Protein AF-A0A150GZR9-F1 (afdb_monomer)

Secondary structure (DSSP, 8-state):
------TTPPPHHHHHHHHHHHHHHHHHHHHHHHHHHHHHHHHHHHHHHHHHHHHHHHHHHHHHH--TTS-HHHHHHHHHHHHHTTT-HHHHHHHHHHH-TT--HHHHHHHHHHHHHHHHHHHHHHHHHHHHHHHHHHHHHHHHHHHHHS-HHHHHHHHHHHHHHHHHHHHHHHHHHHHHHHHHHHHHHHHHHHHHHHHHHHHHHHHHHHHHHHHHHHHHHHHHHHHHHHHHHHHHHHHHHHHHHHHHHHHHHHHHS--HHHHHHHHHHHHHHHHHHHHHHHHHHHHHHHHHHHHHHHHHH--------TTTTTSPPHHHHHHHHHHHHHTTS---S---------PPPGGGTTS---

Structure (mmCIF, N/CA/C/O backbone):
data_AF-A0A150GZR9-F1
#
_entry.id   AF-A0A150GZR9-F1
#
loop_
_atom_site.group_PDB
_atom_site.id
_atom_site.type_symbol
_atom_site.label_atom_id
_atom_site.label_alt_id
_atom_site.label_comp_id
_atom_site.label_asym_id
_atom_site.label_entity_id
_atom_site.label_seq_id
_atom_site.pdbx_PDB_ins_code
_atom_site.Cartn_x
_atom_site.Cartn_y
_atom_site.Cartn_z
_atom_site.occupancy
_atom_site.B_iso_or_equiv
_atom_site.auth_seq_id
_atom_site.auth_comp_id
_atom_site.auth_asym_id
_atom_site.auth_atom_id
_atom_site.pdbx_PDB_model_num
ATOM 1 N N . MET A 1 1 ? 84.807 35.488 -44.690 1.00 43.34 1 MET A N 1
ATOM 2 C CA . MET A 1 1 ? 83.564 36.188 -44.307 1.00 43.34 1 MET A CA 1
ATOM 3 C C . MET A 1 1 ? 82.638 35.167 -43.674 1.00 43.34 1 MET A C 1
ATOM 5 O O . MET A 1 1 ? 82.043 34.369 -44.383 1.00 43.34 1 MET A O 1
ATOM 9 N N . LEU A 1 2 ? 82.655 35.094 -42.343 1.00 44.53 2 LEU A N 1
ATOM 10 C CA . LEU A 1 2 ? 81.908 34.107 -41.568 1.00 44.53 2 LEU A CA 1
ATOM 11 C C . LEU A 1 2 ? 80.492 34.639 -41.334 1.00 44.53 2 LEU A C 1
ATOM 13 O O . LEU A 1 2 ? 80.313 35.709 -40.756 1.00 44.53 2 LEU A O 1
ATOM 17 N N . SER A 1 3 ? 79.518 33.895 -41.853 1.00 51.62 3 SER A N 1
ATOM 18 C CA . SER A 1 3 ? 78.085 34.124 -41.695 1.00 51.62 3 SER A CA 1
ATOM 19 C C . SER A 1 3 ? 77.726 34.150 -40.209 1.00 51.62 3 SER A C 1
ATOM 21 O O . SER A 1 3 ? 77.853 33.144 -39.511 1.00 51.62 3 SER A O 1
ATOM 23 N N . GLN A 1 4 ? 77.323 35.322 -39.719 1.00 53.84 4 GLN A N 1
ATOM 24 C CA . GLN A 1 4 ? 76.779 35.487 -38.378 1.00 53.84 4 GLN A CA 1
ATOM 25 C C . GLN A 1 4 ? 75.408 34.811 -38.327 1.00 53.84 4 GLN A C 1
ATOM 27 O O . GLN A 1 4 ? 74.408 35.355 -38.797 1.00 53.84 4 GLN A O 1
ATOM 32 N N . VAL A 1 5 ? 75.365 33.611 -37.755 1.00 56.06 5 VAL A N 1
ATOM 33 C CA . VAL A 1 5 ? 74.118 32.956 -37.364 1.00 56.06 5 VAL A CA 1
ATOM 34 C C . VAL A 1 5 ? 73.492 33.813 -36.264 1.00 56.06 5 VAL A C 1
ATOM 36 O O . VAL A 1 5 ? 74.033 33.915 -35.164 1.00 56.06 5 VAL A O 1
ATOM 39 N N . ARG A 1 6 ? 72.381 34.488 -36.581 1.00 59.25 6 ARG A N 1
ATOM 40 C CA . ARG A 1 6 ? 71.592 35.241 -35.598 1.00 59.25 6 ARG A CA 1
ATOM 41 C C . ARG A 1 6 ? 71.084 34.268 -34.526 1.00 59.25 6 ARG A C 1
ATOM 43 O O . ARG A 1 6 ? 70.344 33.349 -34.878 1.00 59.25 6 ARG A O 1
ATOM 50 N N . PRO A 1 7 ? 71.433 34.456 -33.244 1.00 53.50 7 PRO A N 1
ATOM 51 C CA . PRO A 1 7 ? 70.898 33.631 -32.177 1.00 53.50 7 PRO A CA 1
ATOM 52 C C . PRO A 1 7 ? 69.439 34.034 -31.943 1.00 53.50 7 PRO A C 1
ATOM 54 O O . PRO A 1 7 ? 69.145 35.212 -31.746 1.00 53.50 7 PRO A O 1
ATOM 57 N N . GLY A 1 8 ? 68.527 33.063 -31.998 1.00 60.00 8 GLY A N 1
ATOM 58 C CA . GLY A 1 8 ? 67.139 33.255 -31.565 1.00 60.00 8 GLY A CA 1
ATOM 59 C C . GLY A 1 8 ? 66.047 33.055 -32.616 1.00 60.00 8 GLY A C 1
ATOM 60 O O . GLY A 1 8 ? 64.892 33.315 -32.298 1.00 60.00 8 GLY A O 1
ATOM 61 N N . ARG A 1 9 ? 66.354 32.585 -33.834 1.00 56.56 9 ARG A N 1
ATOM 62 C CA . ARG A 1 9 ? 65.319 31.977 -34.691 1.00 56.56 9 ARG A CA 1
ATOM 63 C C . ARG A 1 9 ? 65.331 30.459 -34.480 1.00 56.56 9 ARG A C 1
ATOM 65 O O . ARG A 1 9 ? 66.406 29.882 -34.661 1.00 56.56 9 ARG A O 1
ATOM 72 N N . PRO A 1 10 ? 64.204 29.829 -34.096 1.00 58.66 10 PRO A N 1
ATOM 73 C CA . PRO A 1 10 ? 64.107 28.373 -34.107 1.00 58.66 10 PRO A CA 1
ATOM 74 C C . PRO A 1 10 ? 64.417 27.869 -35.519 1.00 58.66 10 PRO A C 1
ATOM 76 O O . PRO A 1 10 ? 64.208 28.579 -36.511 1.00 58.66 10 PRO A O 1
ATOM 79 N N . ALA A 1 11 ? 65.002 26.678 -35.622 1.00 65.00 11 ALA A N 1
ATOM 80 C CA . ALA A 1 11 ? 65.321 26.121 -36.930 1.00 65.00 11 ALA A CA 1
ATOM 81 C C . ALA A 1 11 ? 64.014 25.991 -37.741 1.00 65.00 11 ALA A C 1
ATOM 83 O O . ALA A 1 11 ? 62.994 25.614 -37.168 1.00 65.00 11 ALA A O 1
ATOM 84 N N . PRO A 1 12 ? 64.008 26.232 -39.066 1.00 73.12 12 PRO A N 1
ATOM 85 C CA . PRO A 1 12 ? 62.795 26.114 -39.890 1.00 73.12 12 PRO A CA 1
ATOM 86 C C . PRO A 1 12 ? 62.126 24.728 -39.793 1.00 73.12 12 PRO A C 1
ATOM 88 O O . PRO A 1 12 ? 60.954 24.575 -40.111 1.00 73.12 12 PRO A O 1
ATOM 91 N N . VAL A 1 13 ? 62.866 23.721 -39.321 1.00 73.81 13 VAL A N 1
ATOM 92 C CA . VAL A 1 13 ? 62.381 22.368 -39.030 1.00 73.81 13 VAL A CA 1
ATOM 93 C C . VAL A 1 13 ? 61.514 22.313 -37.765 1.00 73.81 13 VAL A C 1
ATOM 95 O O . VAL A 1 13 ? 60.528 21.588 -37.751 1.00 73.81 13 VAL A O 1
ATOM 98 N N . GLU A 1 14 ? 61.835 23.083 -36.723 1.00 78.62 14 GLU A N 1
ATOM 99 C CA . GLU A 1 14 ? 61.045 23.144 -35.482 1.00 78.62 14 GLU A CA 1
ATOM 100 C C . GLU A 1 14 ? 59.732 23.907 -35.698 1.00 78.62 14 GLU A C 1
ATOM 102 O O . GLU A 1 14 ? 58.688 23.496 -35.196 1.00 78.62 14 GLU A O 1
ATOM 107 N N . GLU A 1 15 ? 59.758 24.974 -36.507 1.00 81.12 15 GLU A N 1
ATOM 108 C CA . GLU A 1 15 ? 58.541 25.685 -36.926 1.00 81.12 15 GLU A CA 1
ATOM 109 C C . GLU A 1 15 ? 57.640 24.790 -37.792 1.00 81.12 15 GLU A C 1
ATOM 111 O O . GLU A 1 15 ? 56.425 24.772 -37.596 1.00 81.12 15 GLU A O 1
ATOM 116 N N . LEU A 1 16 ? 58.222 24.000 -38.704 1.00 81.38 16 LEU A N 1
ATOM 117 C CA . LEU A 1 16 ? 57.479 23.037 -39.519 1.00 81.38 16 LEU A CA 1
ATOM 118 C C . LEU A 1 16 ? 56.888 21.901 -38.670 1.00 81.38 16 LEU A C 1
ATOM 120 O O . LEU A 1 16 ? 55.729 21.552 -38.863 1.00 81.38 16 LEU A O 1
ATOM 124 N N . ALA A 1 17 ? 57.652 21.346 -37.724 1.00 79.31 17 ALA A N 1
ATOM 125 C CA . ALA A 1 17 ? 57.173 20.299 -36.822 1.00 79.31 17 ALA A CA 1
ATOM 126 C C . ALA A 1 17 ? 56.011 20.800 -35.952 1.00 79.31 17 ALA A C 1
ATOM 128 O O . ALA A 1 17 ? 54.969 20.158 -35.894 1.00 79.31 17 ALA A O 1
ATOM 129 N N . SER A 1 18 ? 56.141 22.001 -35.382 1.00 83.69 18 SER A N 1
ATOM 130 C CA . SER A 1 18 ? 55.068 22.652 -34.622 1.00 83.69 18 SER A CA 1
ATOM 131 C C . SER A 1 18 ? 53.823 22.925 -35.481 1.00 83.69 18 SER A C 1
ATOM 133 O O . SER A 1 18 ? 52.696 22.728 -35.029 1.00 83.69 18 SER A O 1
ATOM 135 N N . ALA A 1 19 ? 54.001 23.322 -36.747 1.00 85.69 19 ALA A N 1
ATOM 136 C CA . ALA A 1 19 ? 52.892 23.515 -37.679 1.00 85.69 19 ALA A CA 1
ATOM 137 C C . ALA A 1 19 ? 52.191 22.197 -38.060 1.00 85.69 19 ALA A C 1
ATOM 139 O O . ALA A 1 19 ? 50.969 22.187 -38.207 1.00 85.69 19 ALA A O 1
ATOM 140 N N . ILE A 1 20 ? 52.939 21.096 -38.197 1.00 86.25 20 ILE A N 1
ATOM 141 C CA . ILE A 1 20 ? 52.386 19.754 -38.433 1.00 86.25 20 ILE A CA 1
ATOM 142 C C . ILE A 1 20 ? 51.606 19.284 -37.201 1.00 86.25 20 ILE A C 1
ATOM 144 O O . ILE A 1 20 ? 50.451 18.896 -37.343 1.00 86.25 20 ILE A O 1
ATOM 148 N N . ASP A 1 21 ? 52.170 19.418 -35.998 1.00 87.94 21 ASP A N 1
ATOM 149 C CA . ASP A 1 21 ? 51.488 19.055 -34.750 1.00 87.94 21 ASP A CA 1
ATOM 150 C C . ASP A 1 21 ? 50.197 19.867 -34.554 1.00 87.94 21 ASP A C 1
ATOM 152 O O . ASP A 1 21 ? 49.166 19.328 -34.144 1.00 87.94 21 ASP A O 1
ATOM 156 N N . ALA A 1 22 ? 50.219 21.162 -34.886 1.00 86.69 22 ALA A N 1
ATOM 157 C CA . ALA A 1 22 ? 49.035 22.015 -34.845 1.00 86.69 22 ALA A CA 1
ATOM 158 C C . ALA A 1 22 ? 47.979 21.601 -35.887 1.00 86.69 22 ALA A C 1
ATOM 160 O O . ALA A 1 22 ? 46.782 21.620 -35.590 1.00 86.69 22 ALA A O 1
ATOM 161 N N . ALA A 1 23 ? 48.400 21.200 -37.091 1.00 84.62 23 ALA A N 1
ATOM 162 C CA . ALA A 1 23 ? 47.501 20.691 -38.124 1.00 84.62 23 ALA A CA 1
ATOM 163 C C . ALA A 1 23 ? 46.879 19.341 -37.728 1.00 84.62 23 ALA A C 1
ATOM 165 O O . ALA A 1 23 ? 45.675 19.156 -37.898 1.00 84.62 23 ALA A O 1
ATOM 166 N N . ASP A 1 24 ? 47.656 18.435 -37.134 1.00 85.56 24 ASP A N 1
ATOM 167 C CA . ASP A 1 24 ? 47.174 17.142 -36.642 1.00 85.56 24 ASP A CA 1
ATOM 168 C C . ASP A 1 24 ? 46.203 17.308 -35.468 1.00 85.56 24 ASP A C 1
ATOM 170 O O . ASP A 1 24 ? 45.165 16.645 -35.422 1.00 85.56 24 ASP A O 1
ATOM 174 N N . GLN A 1 25 ? 46.471 18.248 -34.555 1.00 85.56 25 GLN A N 1
ATOM 175 C CA . GLN A 1 25 ? 45.535 18.610 -33.487 1.00 85.5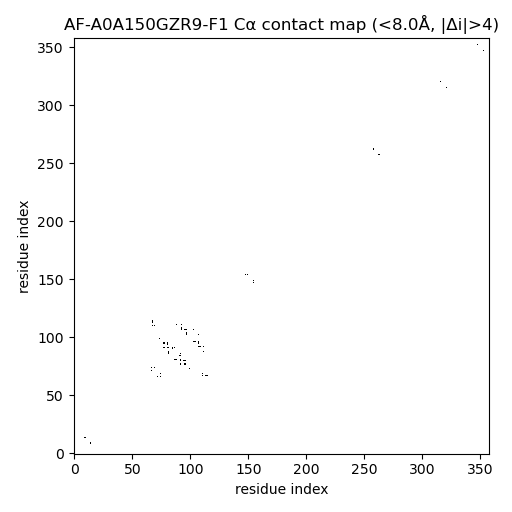6 25 GLN A CA 1
ATOM 176 C C . GLN A 1 25 ? 44.236 19.204 -34.044 1.00 85.56 25 GLN A C 1
ATOM 178 O O . GLN A 1 25 ? 43.151 18.841 -33.586 1.00 85.56 25 GLN A O 1
ATOM 183 N N . ALA A 1 26 ? 44.320 20.075 -35.054 1.00 83.75 26 ALA A N 1
ATOM 184 C CA . ALA A 1 26 ? 43.143 20.639 -35.711 1.00 83.75 26 ALA A CA 1
ATOM 185 C C . ALA A 1 26 ? 42.321 19.561 -36.441 1.00 83.75 26 ALA A C 1
ATOM 187 O O . ALA A 1 26 ? 41.092 19.554 -36.348 1.00 83.75 26 ALA A O 1
ATOM 188 N N . LEU A 1 27 ? 42.981 18.610 -37.110 1.00 80.12 27 LEU A N 1
ATOM 189 C CA . LEU A 1 27 ? 42.331 17.465 -37.751 1.00 80.12 27 LEU A CA 1
ATOM 190 C C . LEU A 1 27 ? 41.687 16.527 -36.724 1.00 80.12 27 LEU A C 1
ATOM 192 O O . LEU A 1 27 ? 40.558 16.086 -36.935 1.00 80.12 27 LEU A O 1
ATOM 196 N N . ALA A 1 28 ? 42.357 16.246 -35.605 1.00 76.62 28 ALA A N 1
ATOM 197 C CA . ALA A 1 28 ? 41.807 15.430 -34.526 1.00 76.62 28 ALA A CA 1
ATOM 198 C C . ALA A 1 28 ? 40.576 16.090 -33.884 1.00 76.62 28 ALA A C 1
ATOM 200 O O . ALA A 1 28 ? 39.564 15.422 -33.675 1.00 76.62 28 ALA A O 1
ATOM 201 N N . ALA A 1 29 ? 40.622 17.404 -33.646 1.00 78.88 29 ALA A N 1
ATOM 202 C CA . ALA A 1 29 ? 39.485 18.165 -33.136 1.00 78.88 29 ALA A CA 1
ATOM 203 C C . ALA A 1 29 ? 38.306 18.164 -34.124 1.00 78.88 29 ALA A C 1
ATOM 205 O O . ALA A 1 29 ? 37.164 17.946 -33.718 1.00 78.88 29 ALA A O 1
ATOM 206 N N . ALA A 1 30 ? 38.572 18.338 -35.423 1.00 76.75 30 ALA A N 1
ATOM 207 C CA . ALA A 1 30 ? 37.544 18.270 -36.460 1.00 76.75 30 ALA A CA 1
ATOM 208 C C . ALA A 1 30 ? 36.901 16.874 -36.544 1.00 76.75 30 ALA A C 1
ATOM 210 O O . ALA A 1 30 ? 35.681 16.766 -36.652 1.00 76.75 30 ALA A O 1
ATOM 211 N N . ARG A 1 31 ? 37.694 15.799 -36.428 1.00 76.38 31 ARG A N 1
ATOM 212 C CA . ARG A 1 31 ? 37.178 14.421 -36.372 1.00 76.38 31 ARG A CA 1
ATOM 213 C C . ARG A 1 31 ? 36.344 14.178 -35.126 1.00 76.38 31 ARG A C 1
ATOM 215 O O . ARG A 1 31 ? 35.259 13.626 -35.232 1.00 76.38 31 ARG A O 1
ATOM 222 N N . GLN A 1 32 ? 36.803 14.633 -33.963 1.00 76.69 32 GLN A N 1
ATOM 223 C CA . GLN A 1 32 ? 36.047 14.504 -32.721 1.00 76.69 32 GLN A CA 1
ATOM 224 C C . GLN A 1 32 ? 34.697 15.225 -32.814 1.00 76.69 32 GLN A C 1
ATOM 226 O O . GLN A 1 32 ? 33.685 14.661 -32.409 1.00 76.69 32 GLN A O 1
ATOM 231 N N . GLN A 1 33 ? 34.665 16.423 -33.407 1.00 74.38 33 GLN A N 1
ATOM 232 C CA . GLN A 1 33 ? 33.424 17.156 -33.670 1.00 74.38 33 GLN A CA 1
ATOM 233 C C . GLN A 1 33 ? 32.501 16.409 -34.641 1.00 74.38 33 GLN A C 1
ATOM 235 O O . GLN A 1 33 ? 31.291 16.359 -34.416 1.00 74.38 33 GLN A O 1
ATOM 240 N N . GLN A 1 34 ? 33.051 15.795 -35.693 1.00 75.06 34 GLN A N 1
ATOM 241 C CA . GLN A 1 34 ? 32.281 14.977 -36.635 1.00 75.06 34 GLN A CA 1
ATOM 242 C C . GLN A 1 34 ? 31.721 13.710 -35.978 1.00 75.06 34 GLN A C 1
ATOM 244 O O . GLN A 1 34 ? 30.544 13.413 -36.168 1.00 75.06 34 GLN A O 1
ATOM 249 N N . CYS A 1 35 ? 32.514 13.001 -35.168 1.00 70.38 35 CYS A N 1
ATOM 250 C CA . CYS A 1 35 ? 32.059 11.827 -34.423 1.00 70.38 35 CYS A CA 1
ATOM 251 C C . CYS A 1 35 ? 30.967 12.202 -33.418 1.00 70.38 35 CYS A C 1
ATOM 253 O O . CYS A 1 35 ? 29.908 11.585 -33.433 1.00 70.38 35 CYS A O 1
ATOM 255 N N . SER A 1 36 ? 31.156 13.267 -32.631 1.00 67.94 36 SER A N 1
ATOM 256 C CA . SER A 1 36 ? 30.124 13.730 -31.696 1.00 67.94 36 SER A CA 1
ATOM 257 C C . SER A 1 36 ? 28.860 14.215 -32.409 1.00 67.94 36 SER A C 1
ATOM 259 O O . SER A 1 36 ? 27.759 14.030 -31.903 1.00 67.94 36 SER A O 1
ATOM 261 N N . GLY A 1 37 ? 29.001 14.820 -33.594 1.00 71.38 37 GLY A N 1
ATOM 262 C CA . GLY A 1 37 ? 27.868 15.241 -34.415 1.00 71.38 37 GLY A CA 1
ATOM 263 C C . GLY A 1 37 ? 27.086 14.050 -34.968 1.00 71.38 37 GLY A C 1
ATOM 264 O O . GLY A 1 37 ? 25.861 14.056 -34.936 1.00 71.38 37 GLY A O 1
ATOM 265 N N . LEU A 1 38 ? 27.777 13.001 -35.421 1.00 72.25 38 LEU A N 1
ATOM 266 C CA . LEU A 1 38 ? 27.142 11.760 -35.868 1.00 72.25 38 LEU A CA 1
ATOM 267 C C . LEU A 1 38 ? 26.477 11.012 -34.710 1.00 72.25 38 LEU A C 1
ATOM 269 O O . LEU A 1 38 ? 25.354 10.546 -34.865 1.00 72.25 38 LEU A O 1
ATOM 273 N N . GLU A 1 39 ? 27.128 10.923 -33.551 1.00 70.88 39 GLU A N 1
ATOM 274 C CA . GLU A 1 39 ? 26.535 10.344 -32.341 1.00 70.88 39 GLU A CA 1
ATOM 275 C C . GLU A 1 39 ? 25.277 11.105 -31.916 1.00 70.88 39 GLU A C 1
ATOM 277 O O . GLU A 1 39 ? 24.255 10.472 -31.664 1.00 70.88 39 GLU A O 1
ATOM 282 N N . ALA A 1 40 ? 25.313 12.442 -31.920 1.00 71.25 40 ALA A N 1
ATOM 283 C CA . ALA A 1 40 ? 24.147 13.273 -31.633 1.00 71.25 40 ALA A CA 1
ATOM 284 C C . ALA A 1 40 ? 22.996 12.985 -32.610 1.00 71.25 40 ALA A C 1
ATOM 286 O O . ALA A 1 40 ? 21.873 12.738 -32.175 1.00 71.25 40 ALA A O 1
ATOM 287 N N . LEU A 1 41 ? 23.284 12.904 -33.912 1.00 70.75 41 LEU A N 1
ATOM 288 C CA . LEU A 1 41 ? 22.284 12.561 -34.925 1.00 70.75 41 LEU A CA 1
ATOM 289 C C . LEU A 1 41 ? 21.701 11.156 -34.722 1.00 70.75 41 LEU A C 1
ATOM 291 O O . LEU A 1 41 ? 20.492 10.988 -34.840 1.00 70.75 41 LEU A O 1
ATOM 295 N N . TYR A 1 42 ? 22.514 10.157 -34.363 1.00 76.75 42 TYR A N 1
ATOM 296 C CA . TYR A 1 42 ? 22.010 8.816 -34.045 1.00 76.75 42 TYR A CA 1
ATOM 297 C C . TYR A 1 42 ? 21.169 8.795 -32.765 1.00 76.75 42 TYR A C 1
ATOM 299 O O . TYR A 1 42 ? 20.198 8.043 -32.683 1.00 76.75 42 TYR A O 1
ATOM 307 N N . THR A 1 43 ? 21.513 9.610 -31.763 1.00 72.94 43 THR A N 1
ATOM 308 C CA . THR A 1 43 ? 20.695 9.734 -30.549 1.00 72.94 43 THR A CA 1
ATOM 309 C C . THR A 1 43 ? 19.375 10.450 -30.813 1.00 72.94 43 THR A C 1
ATOM 311 O O . THR A 1 43 ? 18.349 10.014 -30.300 1.00 72.94 43 THR A O 1
ATOM 314 N N . GLU A 1 44 ? 19.371 11.492 -31.647 1.00 73.81 44 GLU A N 1
ATOM 315 C CA . GLU A 1 44 ? 18.150 12.175 -32.083 1.00 73.81 44 GLU A CA 1
ATOM 316 C C . GLU A 1 44 ? 17.274 11.245 -32.926 1.00 73.81 44 GLU A C 1
ATOM 318 O O . GLU A 1 44 ? 16.067 11.181 -32.716 1.00 73.81 44 GLU A O 1
ATOM 323 N N . GLU A 1 45 ? 17.871 10.459 -33.824 1.00 76.44 45 GLU A N 1
ATOM 324 C CA . GLU A 1 45 ? 17.158 9.451 -34.611 1.00 76.44 45 GLU A CA 1
ATOM 325 C C . GLU A 1 45 ? 16.525 8.378 -33.710 1.00 76.44 45 GLU A C 1
ATOM 327 O O . GLU A 1 45 ? 15.346 8.063 -33.870 1.00 76.44 45 GLU A O 1
ATOM 332 N N . GLY A 1 46 ? 17.260 7.875 -32.712 1.00 76.94 46 GLY A N 1
ATOM 333 C CA . GLY A 1 46 ? 16.729 6.935 -31.721 1.00 76.94 46 GLY A CA 1
ATOM 334 C C . GLY A 1 46 ? 15.633 7.536 -30.831 1.00 76.94 46 GLY A C 1
ATOM 335 O O . GLY A 1 46 ? 14.689 6.843 -30.458 1.00 76.94 46 GLY A O 1
ATOM 336 N N . GLN A 1 47 ? 15.709 8.832 -30.523 1.00 72.69 47 GLN A N 1
ATOM 337 C CA . GLN A 1 47 ? 14.651 9.528 -29.791 1.00 72.69 47 GLN A CA 1
ATOM 338 C C . GLN A 1 47 ? 13.391 9.682 -30.650 1.00 72.69 47 GLN A C 1
ATOM 340 O O . GLN A 1 47 ? 12.292 9.412 -30.176 1.00 72.69 47 GLN A O 1
ATOM 345 N N . LEU A 1 48 ? 13.545 10.044 -31.925 1.00 74.19 48 LEU A N 1
ATOM 346 C CA . LEU A 1 48 ? 12.431 10.133 -32.868 1.00 74.19 48 LEU A CA 1
ATOM 347 C C . LEU A 1 48 ? 11.768 8.768 -33.092 1.00 74.19 48 LEU A C 1
ATOM 349 O O . LEU A 1 48 ? 10.551 8.707 -33.238 1.00 74.19 48 LEU A O 1
ATOM 353 N N . GLU A 1 49 ? 12.531 7.671 -33.084 1.00 77.50 49 GLU A N 1
ATOM 354 C CA . GLU A 1 49 ? 11.977 6.310 -33.086 1.00 77.50 49 GLU A CA 1
ATOM 355 C C . GLU A 1 49 ? 11.083 6.057 -31.874 1.00 77.50 49 GLU A C 1
ATOM 357 O O . GLU A 1 49 ? 9.933 5.645 -32.037 1.00 77.50 49 GLU A O 1
ATOM 362 N N . ALA A 1 50 ? 11.604 6.331 -30.677 1.00 75.12 50 ALA A N 1
ATOM 363 C CA . ALA A 1 50 ? 10.864 6.151 -29.437 1.00 75.12 50 ALA A CA 1
ATOM 364 C C . ALA A 1 50 ? 9.606 7.030 -29.404 1.00 75.12 50 ALA A C 1
ATOM 366 O O . ALA A 1 50 ? 8.552 6.575 -28.967 1.00 75.12 50 ALA A O 1
ATOM 367 N N . ASP A 1 51 ? 9.687 8.257 -29.919 1.00 71.75 51 ASP A N 1
ATOM 368 C CA . ASP A 1 51 ? 8.559 9.182 -29.989 1.00 71.75 51 ASP A CA 1
ATOM 369 C C . ASP A 1 51 ? 7.505 8.715 -31.005 1.00 71.75 51 ASP A C 1
ATOM 371 O O . ASP A 1 51 ? 6.311 8.757 -30.708 1.00 71.75 51 ASP A O 1
ATOM 375 N N . ILE A 1 52 ? 7.908 8.219 -32.181 1.00 77.12 52 ILE A N 1
ATOM 376 C CA . ILE A 1 52 ? 6.985 7.643 -33.175 1.00 77.12 52 ILE A CA 1
ATOM 377 C C . ILE A 1 52 ? 6.295 6.402 -32.603 1.00 77.12 52 ILE A C 1
ATOM 379 O O . ILE A 1 52 ? 5.086 6.244 -32.776 1.00 77.12 52 ILE A O 1
ATOM 383 N N . GLU A 1 53 ? 7.027 5.535 -31.905 1.00 79.38 53 GLU A N 1
ATOM 384 C CA . GLU A 1 53 ? 6.471 4.338 -31.272 1.00 79.38 53 GLU A CA 1
ATOM 385 C C . GLU A 1 53 ? 5.557 4.685 -30.090 1.00 79.38 53 GLU A C 1
ATOM 387 O O . GLU A 1 53 ? 4.490 4.090 -29.938 1.00 79.38 53 GLU A O 1
ATOM 392 N N . ALA A 1 54 ? 5.904 5.703 -29.302 1.00 74.94 54 ALA A N 1
ATOM 393 C CA . ALA A 1 54 ? 5.065 6.211 -28.224 1.00 74.94 54 ALA A CA 1
ATOM 394 C C . ALA A 1 54 ? 3.783 6.863 -28.757 1.00 74.94 54 ALA A C 1
ATOM 396 O O . ALA A 1 54 ? 2.706 6.629 -28.215 1.00 74.94 54 ALA A O 1
ATOM 397 N N . ILE A 1 55 ? 3.868 7.645 -29.838 1.00 74.44 55 ILE A N 1
ATOM 398 C CA . ILE A 1 55 ? 2.698 8.223 -30.511 1.00 74.44 55 ILE A CA 1
ATOM 399 C C . ILE A 1 55 ? 1.835 7.111 -31.106 1.00 74.44 55 ILE A C 1
ATOM 401 O O . ILE A 1 55 ? 0.619 7.153 -30.951 1.00 74.44 55 ILE A O 1
ATOM 405 N N . ALA A 1 56 ? 2.445 6.106 -31.740 1.00 76.38 56 ALA A N 1
ATOM 406 C CA . ALA A 1 56 ? 1.739 4.945 -32.265 1.00 76.38 56 ALA A CA 1
ATOM 407 C C . ALA A 1 56 ? 1.007 4.184 -31.153 1.00 76.38 56 ALA A C 1
ATOM 409 O O . ALA A 1 56 ? -0.175 3.908 -31.318 1.00 76.38 56 ALA A O 1
ATOM 410 N N . SER A 1 57 ? 1.675 3.924 -30.028 1.00 76.00 57 SER A N 1
ATOM 411 C CA . SER A 1 57 ? 1.107 3.216 -28.874 1.00 76.00 57 SER A CA 1
ATOM 412 C C . SER A 1 57 ? 0.023 4.031 -28.171 1.00 76.00 57 SER A C 1
ATOM 414 O O . SER A 1 57 ? -0.963 3.473 -27.708 1.00 76.00 57 SER A O 1
ATOM 416 N N . ARG A 1 58 ? 0.178 5.360 -28.102 1.00 73.69 58 ARG A N 1
ATOM 417 C CA . ARG A 1 58 ? -0.853 6.256 -27.567 1.00 73.69 58 ARG A CA 1
ATOM 418 C C . ARG A 1 58 ? -2.080 6.284 -28.468 1.00 73.69 58 ARG A C 1
ATOM 420 O O . ARG A 1 58 ? -3.182 6.211 -27.959 1.00 73.69 58 ARG A O 1
ATOM 427 N N . LEU A 1 59 ? -1.885 6.343 -29.785 1.00 69.69 59 LEU A N 1
ATOM 428 C CA . LEU A 1 59 ? -2.980 6.218 -30.744 1.00 69.69 59 LEU A CA 1
ATOM 429 C C . LEU A 1 59 ? -3.684 4.867 -30.601 1.00 69.69 59 LEU A C 1
ATOM 431 O O . LEU A 1 59 ? -4.901 4.844 -30.627 1.00 69.69 59 LEU A O 1
ATOM 435 N N . ASP A 1 60 ? -2.948 3.771 -30.408 1.00 69.12 60 ASP A N 1
ATOM 436 C CA . ASP A 1 60 ? -3.562 2.456 -30.182 1.00 69.12 60 ASP A CA 1
ATOM 437 C C . ASP A 1 60 ? -4.366 2.437 -28.870 1.00 69.12 60 ASP A C 1
ATOM 439 O O . ASP A 1 60 ? -5.500 1.978 -28.860 1.00 69.12 60 ASP A O 1
ATOM 443 N N . ALA A 1 61 ? -3.847 3.033 -27.793 1.00 67.69 61 ALA A N 1
ATOM 444 C CA . ALA A 1 61 ? -4.577 3.160 -26.531 1.00 67.69 61 ALA A CA 1
ATOM 445 C C . ALA A 1 61 ? -5.828 4.050 -26.651 1.00 67.69 61 ALA A C 1
ATOM 447 O O . ALA A 1 61 ? -6.879 3.705 -26.122 1.00 67.69 61 ALA A O 1
ATOM 448 N N . ASP A 1 62 ? -5.741 5.174 -27.362 1.00 64.19 62 ASP A N 1
ATOM 449 C CA . ASP A 1 62 ? -6.878 6.073 -27.585 1.00 64.19 62 ASP A CA 1
ATOM 450 C C . ASP A 1 62 ? -7.950 5.403 -28.474 1.00 64.19 62 ASP A C 1
ATOM 452 O O . ASP A 1 62 ? -9.142 5.633 -28.287 1.00 64.19 62 ASP A O 1
ATOM 456 N N . LEU A 1 63 ? -7.539 4.525 -29.396 1.00 61.28 63 LEU A N 1
ATOM 457 C CA . LEU A 1 63 ? -8.431 3.726 -30.243 1.00 61.28 63 LEU A CA 1
ATOM 458 C C . LEU A 1 63 ? -9.048 2.521 -29.508 1.00 61.28 63 LEU A C 1
ATOM 460 O O . LEU A 1 63 ? -10.163 2.126 -29.835 1.00 61.28 63 LEU A O 1
ATOM 464 N N . GLU A 1 64 ? -8.364 1.956 -28.509 1.00 59.81 64 GLU A N 1
ATOM 465 C CA . GLU A 1 64 ? -8.892 0.888 -27.645 1.00 59.81 64 GLU A CA 1
ATOM 466 C C . GLU A 1 64 ? -9.851 1.416 -26.560 1.00 59.81 64 GLU A C 1
ATOM 468 O O . GLU A 1 64 ? -10.766 0.706 -26.144 1.00 59.81 64 GLU A O 1
ATOM 473 N N . VAL A 1 65 ? -9.660 2.656 -26.089 1.00 58.03 65 VAL A N 1
ATOM 474 C CA . VAL A 1 65 ? -10.449 3.252 -24.991 1.00 58.03 65 VAL A CA 1
ATOM 475 C C . VAL A 1 65 ? -11.794 3.820 -25.466 1.00 58.03 65 VAL A C 1
ATOM 477 O O . VAL A 1 65 ? -12.730 3.935 -24.672 1.00 58.03 65 VAL A O 1
ATOM 480 N N . GLU A 1 66 ? -11.946 4.104 -26.757 1.00 65.06 66 GLU A N 1
ATOM 481 C CA . GLU A 1 66 ? -13.216 4.518 -27.352 1.00 65.06 66 GLU A CA 1
ATOM 482 C C . GLU A 1 66 ? -13.748 3.401 -28.256 1.00 65.06 66 GLU A C 1
ATOM 484 O O . GLU A 1 66 ? -13.460 3.366 -29.448 1.00 65.06 66 GLU A O 1
ATOM 489 N N . ALA A 1 67 ? -14.575 2.500 -27.712 1.00 73.69 67 ALA A N 1
ATOM 490 C CA . ALA A 1 67 ? -15.273 1.442 -28.456 1.00 73.69 67 ALA A CA 1
ATOM 491 C C . ALA A 1 67 ? -16.328 1.991 -29.450 1.00 73.69 67 ALA A C 1
ATOM 493 O O . ALA A 1 67 ? -17.442 1.485 -29.533 1.00 73.69 67 ALA A O 1
ATOM 494 N N . GLY A 1 68 ? -16.043 3.084 -30.162 1.00 73.62 68 GLY A N 1
ATOM 495 C CA . GLY A 1 68 ? -16.969 3.748 -31.081 1.00 73.62 68 GLY A CA 1
ATOM 496 C C . GLY A 1 68 ? -18.206 4.334 -30.392 1.00 73.62 68 GLY A C 1
ATOM 497 O O . GLY A 1 68 ? -19.221 4.562 -31.047 1.00 73.62 68 GLY A O 1
ATOM 498 N N . GLY A 1 69 ? -18.150 4.543 -29.070 1.00 78.25 69 GLY A N 1
ATOM 499 C CA . GLY A 1 69 ? -19.302 4.929 -28.248 1.00 78.25 69 GLY A CA 1
ATOM 500 C C . GLY A 1 69 ? -20.236 3.769 -27.877 1.00 78.25 69 GLY A C 1
ATOM 501 O O . GLY A 1 69 ? -21.324 4.023 -27.362 1.00 78.25 69 GLY A O 1
ATOM 502 N N . TRP A 1 70 ? -19.838 2.520 -28.141 1.00 88.06 70 TRP A N 1
ATOM 503 C CA . TRP A 1 70 ? -20.524 1.321 -27.654 1.00 88.06 70 TRP A CA 1
ATOM 504 C C . TRP A 1 70 ? -20.069 0.948 -26.249 1.00 88.06 70 TRP A C 1
ATOM 506 O O . TRP A 1 70 ? -18.969 1.310 -25.825 1.00 88.06 70 TRP A O 1
ATOM 516 N N . ASP A 1 71 ? -20.920 0.213 -25.534 1.00 87.69 71 ASP A N 1
ATOM 517 C CA . ASP A 1 71 ? -20.503 -0.405 -24.283 1.00 87.69 71 ASP A CA 1
ATOM 518 C C . ASP A 1 71 ? -19.399 -1.446 -24.566 1.00 87.69 71 ASP A C 1
ATOM 520 O O . ASP A 1 71 ? -19.470 -2.145 -25.586 1.00 87.69 71 ASP A O 1
ATOM 524 N N . PRO A 1 72 ? -18.361 -1.556 -23.717 1.00 86.81 72 PRO A N 1
ATOM 525 C CA . PRO A 1 72 ? -17.292 -2.531 -23.908 1.00 86.81 72 PRO A CA 1
ATOM 526 C C . PRO A 1 72 ? -17.787 -3.977 -24.045 1.00 86.81 72 PRO A C 1
ATOM 528 O O . PRO A 1 72 ? -17.222 -4.727 -24.843 1.00 86.81 72 PRO A O 1
ATOM 531 N N . GLU A 1 73 ? -18.843 -4.365 -23.319 1.00 87.38 73 GLU A N 1
ATOM 532 C CA . GLU A 1 73 ? -19.404 -5.722 -23.382 1.00 87.38 73 GLU A CA 1
ATOM 533 C C . GLU A 1 73 ? -20.080 -5.974 -24.743 1.00 87.38 73 GLU A C 1
ATOM 535 O O . GLU A 1 73 ? -19.824 -6.989 -25.398 1.00 87.38 73 GLU A O 1
ATOM 540 N N . ASP A 1 74 ? -20.863 -5.003 -25.223 1.00 89.38 74 ASP A N 1
ATOM 541 C CA . ASP A 1 74 ? -21.551 -5.065 -26.520 1.00 89.38 74 ASP A CA 1
ATOM 542 C C . ASP A 1 74 ? -20.567 -5.012 -27.701 1.00 89.38 74 ASP A C 1
ATOM 544 O O . ASP A 1 74 ? -20.746 -5.679 -28.728 1.00 89.38 74 ASP A O 1
ATOM 548 N N . HIS A 1 75 ? -19.489 -4.236 -27.561 1.00 90.50 75 HIS A N 1
ATOM 549 C CA . HIS A 1 75 ? -18.402 -4.199 -28.532 1.00 90.50 75 HIS A CA 1
ATOM 550 C C . HIS A 1 75 ? -17.680 -5.552 -28.612 1.00 90.50 75 HIS A C 1
ATOM 552 O O . HIS A 1 75 ? -17.429 -6.052 -29.713 1.00 90.50 75 HIS A O 1
ATOM 558 N N . GLU A 1 76 ? -17.379 -6.184 -27.474 1.00 90.06 76 GLU A N 1
ATOM 559 C CA . GLU A 1 76 ? -16.740 -7.502 -27.447 1.00 90.06 76 GLU A CA 1
ATOM 560 C C . GLU A 1 76 ? -17.635 -8.587 -28.069 1.00 90.06 76 GLU A C 1
ATOM 562 O O . GLU A 1 76 ? -17.145 -9.421 -28.845 1.00 90.06 76 GLU A O 1
ATOM 567 N N . GLU A 1 77 ? -18.948 -8.548 -27.811 1.00 90.75 77 GLU A N 1
ATOM 568 C CA . GLU A 1 77 ? -19.906 -9.450 -28.456 1.00 90.75 77 GLU A CA 1
ATOM 569 C C . GLU A 1 77 ? -19.937 -9.239 -29.977 1.00 90.75 77 GLU A C 1
ATOM 571 O O . GLU A 1 77 ? -19.861 -10.214 -30.737 1.00 90.75 77 GLU A O 1
ATOM 576 N N . PHE A 1 78 ? -19.962 -7.986 -30.445 1.00 92.19 78 PHE A N 1
ATOM 577 C CA . PHE A 1 78 ? -19.872 -7.665 -31.871 1.00 92.19 78 PHE A CA 1
ATOM 578 C C . PHE A 1 78 ? -18.610 -8.267 -32.507 1.00 92.19 78 PHE A C 1
ATOM 580 O O . PHE A 1 78 ? -18.693 -8.916 -33.556 1.00 92.19 78 PHE A O 1
ATOM 587 N N . LEU A 1 79 ? -17.447 -8.135 -31.859 1.00 92.25 79 LEU A N 1
ATOM 588 C CA . LEU A 1 79 ? -16.201 -8.734 -32.343 1.00 92.25 79 LEU A CA 1
ATOM 589 C C . LEU A 1 79 ? -16.249 -10.268 -32.348 1.00 92.25 79 LEU A C 1
ATOM 591 O O . LEU A 1 79 ? -15.722 -10.902 -33.266 1.00 92.25 79 LEU A O 1
ATOM 595 N N . ALA A 1 80 ? -16.874 -10.891 -31.348 1.00 92.88 80 ALA A N 1
ATOM 596 C CA . ALA A 1 80 ? -17.042 -12.342 -31.298 1.00 92.88 80 ALA A CA 1
ATOM 597 C C . ALA A 1 80 ? -17.930 -12.849 -32.444 1.00 92.88 80 ALA A C 1
ATOM 599 O O . ALA A 1 80 ? -17.596 -13.844 -33.101 1.00 92.88 80 ALA A O 1
ATOM 600 N N . VAL A 1 81 ? -19.015 -12.132 -32.746 1.00 93.44 81 VAL A N 1
ATOM 601 C CA . VAL A 1 81 ? -19.871 -12.427 -33.897 1.00 93.44 81 VAL A CA 1
ATOM 602 C C . VAL A 1 81 ? -19.101 -12.217 -35.201 1.00 93.44 81 VAL A C 1
ATOM 604 O O . VAL A 1 81 ? -19.102 -13.111 -36.044 1.00 93.44 81 VAL A O 1
ATOM 607 N N . LEU A 1 82 ? -18.355 -11.121 -35.346 1.00 93.19 82 LEU A N 1
ATOM 608 C CA . LEU A 1 82 ? -17.541 -10.857 -36.535 1.00 93.19 82 LEU A CA 1
ATOM 609 C C . LEU A 1 82 ? -16.501 -11.962 -36.785 1.00 93.19 82 LEU A C 1
ATOM 611 O O . LEU A 1 82 ? -16.359 -12.433 -37.915 1.00 93.19 82 LEU A O 1
ATOM 615 N N . ARG A 1 83 ? -15.824 -12.436 -35.729 1.00 93.75 83 ARG A N 1
ATOM 616 C CA . ARG A 1 83 ? -14.891 -13.574 -35.805 1.00 93.75 83 ARG A CA 1
ATOM 617 C C . ARG A 1 83 ? -15.592 -14.866 -36.218 1.00 93.75 83 ARG A C 1
ATOM 619 O O . ARG A 1 83 ? -15.058 -15.600 -37.046 1.00 93.75 83 ARG A O 1
ATOM 626 N N . SER A 1 84 ? -16.784 -15.141 -35.687 1.00 92.94 84 SER A N 1
ATOM 627 C CA . SER A 1 84 ? -17.547 -16.341 -36.066 1.00 92.94 84 SER A CA 1
ATOM 628 C C . SER A 1 84 ? -18.088 -16.279 -37.501 1.00 92.94 84 SER A C 1
ATOM 630 O O . SER A 1 84 ? -18.204 -17.314 -38.151 1.00 92.94 84 SER A O 1
ATOM 632 N N . CYS A 1 85 ? -18.314 -15.073 -38.033 1.00 90.88 85 CYS A N 1
ATOM 633 C CA . CYS A 1 85 ? -18.683 -14.820 -39.429 1.00 90.88 85 CYS A CA 1
ATOM 634 C C . CYS A 1 85 ? -17.477 -14.747 -40.385 1.00 90.88 85 CYS A C 1
ATOM 636 O O . CYS A 1 85 ? -17.637 -14.362 -41.541 1.00 90.88 85 CYS A O 1
ATOM 638 N N . GLY A 1 86 ? -16.260 -15.057 -39.922 1.00 89.19 86 GLY A N 1
ATOM 639 C CA . GLY A 1 86 ? -15.054 -15.020 -40.756 1.00 89.19 86 GLY A CA 1
ATOM 640 C C . GLY A 1 86 ? -14.665 -13.621 -41.249 1.00 89.19 86 GLY A C 1
ATOM 641 O O . GLY A 1 86 ? -13.988 -13.507 -42.266 1.00 89.19 86 GLY A O 1
ATOM 642 N N . GLY A 1 87 ? -15.094 -12.562 -40.555 1.00 87.62 87 GLY A N 1
ATOM 643 C CA . GLY A 1 87 ? -14.829 -11.173 -40.943 1.00 87.62 87 GLY A CA 1
ATOM 644 C C . GLY A 1 87 ? -15.847 -10.567 -41.914 1.00 87.62 87 GLY A C 1
ATOM 645 O O . GLY A 1 87 ? -15.641 -9.445 -42.375 1.00 87.62 87 GLY A O 1
ATOM 646 N N . ASP A 1 88 ? -16.950 -11.259 -42.222 1.00 92.56 88 ASP A N 1
ATOM 647 C CA . ASP A 1 88 ? -18.035 -10.680 -43.017 1.00 92.56 88 ASP A CA 1
ATOM 648 C C . ASP A 1 88 ? -18.903 -9.738 -42.165 1.00 92.56 88 ASP A C 1
ATOM 650 O O . ASP A 1 88 ? -19.793 -10.161 -41.420 1.00 92.56 88 ASP A O 1
ATOM 654 N N . TYR A 1 89 ? -18.655 -8.435 -42.309 1.00 90.94 89 TYR A N 1
ATOM 655 C CA . TYR A 1 89 ? -19.397 -7.376 -41.624 1.00 90.94 89 TYR A CA 1
ATOM 656 C C . TYR A 1 89 ? -20.893 -7.372 -41.959 1.00 90.94 89 TYR A C 1
ATOM 658 O O . TYR A 1 89 ? -21.708 -7.019 -41.109 1.00 90.94 89 TYR A O 1
ATOM 666 N N . SER A 1 90 ? -21.289 -7.768 -43.171 1.00 90.81 90 SER A N 1
ATOM 667 C CA . SER A 1 90 ? -22.700 -7.753 -43.579 1.00 90.81 90 SER A CA 1
ATOM 668 C C . SER A 1 90 ? -23.507 -8.842 -42.866 1.00 90.81 90 SER A C 1
ATOM 670 O O . SER A 1 90 ? -24.633 -8.609 -42.405 1.00 90.81 90 SER A O 1
ATOM 672 N N . HIS A 1 91 ? -22.892 -10.015 -42.707 1.00 90.69 91 HIS A N 1
ATOM 673 C CA . HIS A 1 91 ? -23.460 -11.132 -41.971 1.00 90.69 91 HIS A CA 1
ATOM 674 C C . HIS A 1 91 ? -23.447 -10.865 -40.461 1.00 90.69 91 HIS A C 1
ATOM 676 O O . HIS A 1 91 ? -24.469 -11.043 -39.795 1.00 90.69 91 HIS A O 1
ATOM 682 N N . ALA A 1 92 ? -22.338 -10.327 -39.943 1.00 90.94 92 ALA A N 1
ATOM 683 C CA . ALA A 1 92 ? -22.194 -9.984 -38.533 1.00 90.94 92 ALA A CA 1
ATOM 684 C C . ALA A 1 92 ? -23.228 -8.944 -38.072 1.00 90.94 92 ALA A C 1
ATOM 686 O O . ALA A 1 92 ? -23.882 -9.146 -37.053 1.00 90.94 92 ALA A O 1
ATOM 687 N N . VAL A 1 93 ? -23.460 -7.881 -38.854 1.00 92.69 93 VAL A N 1
ATOM 688 C CA . VAL A 1 93 ? -24.491 -6.872 -38.546 1.00 92.69 93 VAL A CA 1
ATOM 689 C C . VAL A 1 93 ? -25.880 -7.500 -38.454 1.00 92.69 93 VAL A C 1
ATOM 691 O O . VAL A 1 93 ? -26.651 -7.138 -37.572 1.00 92.69 93 VAL A O 1
ATOM 694 N N . SER A 1 94 ? -26.212 -8.440 -39.341 1.00 91.31 94 SER A N 1
ATOM 695 C CA . SER A 1 94 ? -27.537 -9.075 -39.345 1.00 91.31 94 SER A CA 1
ATOM 696 C C . SER A 1 94 ? -27.780 -9.874 -38.061 1.00 91.31 94 SER A C 1
ATOM 698 O O . SER A 1 94 ? -28.846 -9.763 -37.466 1.00 91.31 94 SER A O 1
ATOM 700 N N . ILE A 1 95 ? -26.763 -10.600 -37.589 1.00 90.81 95 ILE A N 1
ATOM 701 C CA . ILE A 1 95 ? -26.825 -11.385 -36.348 1.00 90.81 95 ILE A CA 1
ATOM 702 C C . ILE A 1 95 ? -26.844 -10.475 -35.112 1.00 90.81 95 ILE A C 1
ATOM 704 O O . ILE A 1 95 ? -27.597 -10.726 -34.175 1.00 90.81 95 ILE A O 1
ATOM 708 N N . VAL A 1 96 ? -26.040 -9.409 -35.099 1.00 91.44 96 VAL A N 1
ATOM 709 C CA . VAL A 1 96 ? -25.961 -8.486 -33.956 1.00 91.44 96 VAL A CA 1
ATOM 710 C C . VAL A 1 96 ? -27.245 -7.673 -33.809 1.00 91.44 96 VAL A C 1
ATOM 712 O O . VAL A 1 96 ? -27.701 -7.485 -32.693 1.00 91.44 96 VAL A O 1
ATOM 715 N N . VAL A 1 97 ? -27.899 -7.272 -34.903 1.00 91.56 97 VAL A N 1
ATOM 716 C CA . VAL A 1 97 ? -29.210 -6.593 -34.842 1.00 91.56 97 VAL A CA 1
ATOM 717 C C . VAL A 1 97 ? -30.300 -7.483 -34.233 1.00 91.56 97 VAL A C 1
ATOM 719 O O . VAL A 1 97 ? -31.231 -6.970 -33.621 1.00 91.56 97 VAL A O 1
ATOM 722 N N . GLU A 1 98 ? -30.199 -8.806 -34.384 1.00 87.56 98 GLU A N 1
ATOM 723 C CA . GLU A 1 98 ? -31.138 -9.753 -33.770 1.00 87.56 98 GLU A CA 1
ATOM 724 C C . GLU A 1 98 ? -30.832 -10.034 -32.291 1.00 87.56 98 GLU A C 1
ATOM 726 O O . GLU A 1 98 ? -31.742 -10.382 -31.538 1.00 87.56 98 GLU A O 1
ATOM 731 N N . ARG A 1 99 ? -29.567 -9.899 -31.868 1.00 86.25 99 ARG A N 1
ATOM 732 C CA . ARG A 1 99 ? -29.106 -10.230 -30.507 1.00 86.25 99 ARG A CA 1
ATOM 733 C C . ARG A 1 99 ? -29.018 -9.030 -29.568 1.00 86.25 99 ARG A C 1
ATOM 735 O O . ARG A 1 99 ? -29.361 -9.161 -28.397 1.00 86.25 99 ARG A O 1
ATOM 742 N N . ALA A 1 100 ? -28.579 -7.881 -30.071 1.00 82.94 100 ALA A N 1
ATOM 743 C CA . ALA A 1 100 ? -28.323 -6.691 -29.277 1.00 82.94 100 ALA A CA 1
ATOM 744 C C . ALA A 1 100 ? -29.642 -5.989 -28.927 1.00 82.94 100 ALA A C 1
ATOM 746 O O . ALA A 1 100 ? -30.318 -5.405 -29.779 1.00 82.94 100 ALA A O 1
ATOM 747 N N . VAL A 1 101 ? -30.023 -6.046 -27.651 1.00 79.19 101 VAL A N 1
ATOM 748 C CA . VAL A 1 101 ? -31.241 -5.405 -27.147 1.00 79.19 101 VAL A CA 1
ATOM 749 C C . VAL A 1 101 ? -30.915 -3.968 -26.753 1.00 79.19 101 VAL A C 1
ATOM 751 O O . VAL A 1 101 ? -30.227 -3.738 -25.770 1.00 79.19 101 VAL A O 1
ATOM 754 N N . GLY A 1 102 ? -31.447 -2.995 -27.495 1.00 82.19 102 GLY A N 1
ATOM 755 C CA . GLY A 1 102 ? -31.277 -1.567 -27.188 1.00 82.19 102 GLY A CA 1
ATOM 756 C C . GLY A 1 102 ? -30.574 -0.758 -28.276 1.00 82.19 102 GLY A C 1
ATOM 757 O O . GLY A 1 102 ? -30.655 0.465 -28.240 1.00 82.19 102 GLY A O 1
ATOM 758 N N . TYR A 1 103 ? -29.990 -1.421 -29.278 1.00 87.56 103 TYR A N 1
ATOM 759 C CA . TYR A 1 103 ? -29.388 -0.768 -30.440 1.00 87.56 103 TYR A CA 1
ATOM 760 C C . TYR A 1 103 ? -30.293 -0.852 -31.667 1.00 87.56 103 TYR A C 1
ATOM 762 O O . TYR A 1 103 ? -30.861 -1.890 -32.007 1.00 87.56 103 TYR A O 1
ATOM 770 N N . SER A 1 104 ? -30.413 0.261 -32.378 1.00 90.81 104 SER A N 1
ATOM 771 C CA . SER A 1 104 ? -31.076 0.315 -33.673 1.00 90.81 104 SER A CA 1
ATOM 772 C C . SER A 1 104 ? -30.179 -0.260 -34.771 1.00 90.81 104 SER A C 1
ATOM 774 O O . SER A 1 104 ? -28.954 -0.148 -34.746 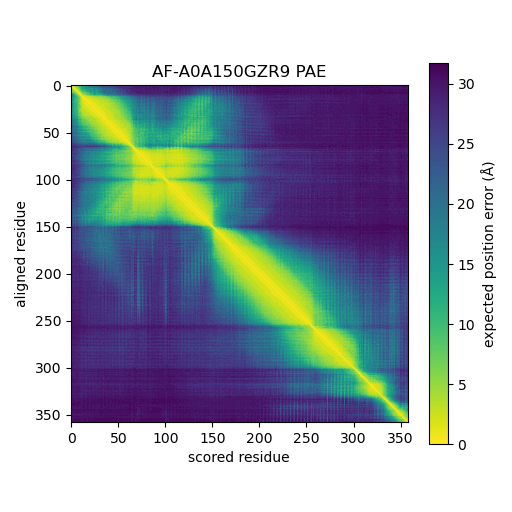1.00 90.81 104 SER A O 1
ATOM 776 N N . ARG A 1 105 ? -30.791 -0.795 -35.83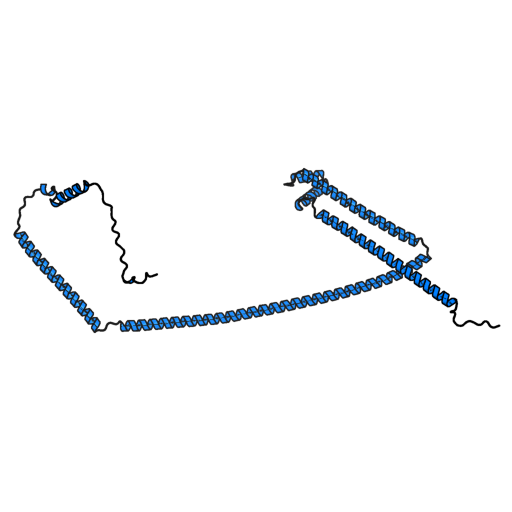4 1.00 89.94 105 ARG A N 1
ATOM 777 C CA . ARG A 1 105 ? -30.056 -1.273 -37.021 1.00 89.94 105 ARG A CA 1
ATOM 778 C C . ARG A 1 105 ? -29.117 -0.216 -37.618 1.00 89.94 105 ARG A C 1
ATOM 780 O O . ARG A 1 105 ? -28.087 -0.567 -38.187 1.00 89.94 105 ARG A O 1
ATOM 787 N N . ALA A 1 106 ? -29.479 1.063 -37.518 1.00 90.69 106 ALA A N 1
ATOM 788 C CA . ALA A 1 106 ? -28.649 2.163 -37.994 1.00 90.69 106 ALA A CA 1
ATOM 789 C C . ALA A 1 106 ? -27.375 2.328 -37.149 1.00 90.69 106 ALA A C 1
ATOM 791 O O . ALA A 1 106 ? -26.305 2.517 -37.722 1.00 90.69 106 ALA A O 1
ATOM 792 N N . GLU A 1 107 ? -27.475 2.190 -35.825 1.00 90.62 107 GLU A N 1
ATOM 793 C CA . GLU A 1 107 ? -26.334 2.258 -34.902 1.00 90.62 107 GLU A CA 1
ATOM 794 C C . GLU A 1 107 ? -25.385 1.072 -35.094 1.00 90.62 107 GLU A C 1
ATOM 796 O O . GLU A 1 107 ? -24.181 1.281 -35.212 1.00 90.62 107 GLU A O 1
ATOM 801 N N . VAL A 1 108 ? -25.908 -0.151 -35.256 1.00 91.69 108 VAL A N 1
ATOM 802 C CA . VAL A 1 108 ? -25.079 -1.338 -35.561 1.00 91.69 108 VAL A CA 1
ATOM 803 C C . VAL A 1 108 ? -24.338 -1.183 -36.891 1.00 91.69 108 VAL A C 1
ATOM 805 O O . VAL A 1 108 ? -23.160 -1.515 -37.000 1.00 91.69 108 VAL A O 1
ATOM 808 N N . LEU A 1 109 ? -24.993 -0.624 -37.913 1.00 92.50 109 LEU A N 1
ATOM 809 C CA . LEU A 1 109 ? -24.351 -0.334 -39.198 1.00 92.50 109 LEU A CA 1
ATOM 810 C C . LEU A 1 109 ? -23.312 0.790 -39.117 1.00 92.50 109 LEU A C 1
ATOM 812 O O . LEU A 1 109 ? -22.355 0.773 -39.891 1.00 92.50 109 LEU A O 1
ATOM 816 N N . ALA A 1 110 ? -23.520 1.791 -38.262 1.00 89.88 110 ALA A N 1
ATOM 817 C CA . ALA A 1 110 ? -22.554 2.863 -38.046 1.00 89.88 110 ALA A CA 1
ATOM 818 C C . ALA A 1 110 ? -21.306 2.325 -37.336 1.00 89.88 110 ALA A C 1
ATOM 820 O O . ALA A 1 110 ? -20.193 2.569 -37.795 1.00 89.88 110 ALA A O 1
ATOM 821 N N . HIS A 1 111 ? -21.501 1.502 -36.305 1.00 91.31 111 HIS A N 1
ATOM 822 C CA . HIS A 1 111 ? -20.423 0.841 -35.573 1.00 91.31 111 HIS A CA 1
ATOM 823 C C . HIS A 1 111 ? -19.604 -0.102 -36.450 1.00 91.31 111 HIS A C 1
ATOM 825 O O . HIS A 1 111 ? -18.378 -0.041 -36.468 1.00 91.31 111 HIS A O 1
ATOM 831 N N . ALA A 1 112 ? -20.275 -0.924 -37.260 1.00 91.69 112 ALA A N 1
ATOM 832 C CA . ALA A 1 112 ? -19.602 -1.815 -38.197 1.00 91.69 112 ALA A CA 1
ATOM 833 C C . ALA A 1 112 ? -18.750 -1.051 -39.224 1.00 91.69 112 ALA A C 1
ATOM 835 O O . ALA A 1 112 ? -17.662 -1.507 -39.573 1.00 91.69 112 ALA A O 1
ATOM 836 N N . ARG A 1 113 ? -19.215 0.118 -39.692 1.00 91.12 113 ARG A N 1
ATOM 837 C CA . ARG A 1 113 ? -18.425 0.990 -40.577 1.00 91.12 113 ARG A CA 1
ATOM 838 C C . ARG A 1 113 ? -17.225 1.587 -39.862 1.00 91.12 113 ARG A C 1
ATOM 840 O O . ARG A 1 113 ? -16.131 1.513 -40.406 1.00 91.12 113 ARG A O 1
ATOM 847 N N . TRP A 1 114 ? -17.421 2.118 -38.658 1.00 90.88 114 TRP A N 1
ATOM 848 C CA . TRP A 1 114 ? -16.336 2.652 -37.839 1.00 90.88 114 TRP A CA 1
ATOM 849 C C . TRP A 1 114 ? -15.251 1.596 -37.590 1.00 90.88 114 TRP A C 1
ATOM 851 O O . TRP A 1 114 ? -14.084 1.847 -37.868 1.00 90.88 114 TRP A O 1
ATOM 861 N N . HIS A 1 115 ? -15.627 0.385 -37.173 1.00 90.44 115 HIS A N 1
ATOM 862 C CA . HIS A 1 115 ? -14.666 -0.691 -36.925 1.00 90.44 115 HIS A CA 1
ATOM 863 C C . HIS A 1 115 ? -13.940 -1.129 -38.211 1.00 90.44 115 HIS A C 1
ATOM 865 O O . HIS A 1 115 ? -12.749 -1.431 -38.197 1.00 90.44 115 HIS A O 1
ATOM 871 N N . MET A 1 116 ? -14.638 -1.145 -39.349 1.00 89.56 116 MET A N 1
ATOM 872 C CA . MET A 1 116 ? -14.021 -1.429 -40.647 1.00 89.56 116 MET A CA 1
ATOM 873 C C . MET A 1 116 ? -13.004 -0.347 -41.051 1.00 89.56 116 MET A C 1
ATOM 875 O O . MET A 1 116 ? -11.924 -0.680 -41.537 1.00 89.56 116 MET A O 1
ATOM 879 N N . GLU A 1 117 ? -13.329 0.931 -40.843 1.00 87.62 117 GLU A N 1
ATOM 880 C CA . GLU A 1 117 ? -12.417 2.058 -41.082 1.00 87.62 117 GLU A CA 1
ATOM 881 C C . GLU A 1 117 ? -11.208 2.007 -40.142 1.00 87.62 117 GLU A C 1
ATOM 883 O O . GLU A 1 117 ? -10.075 2.189 -40.589 1.00 87.62 117 GLU A O 1
ATOM 888 N N . LEU A 1 118 ? -11.431 1.681 -38.869 1.00 86.12 118 LEU A N 1
ATOM 889 C CA . LEU A 1 118 ? -10.378 1.481 -37.880 1.00 86.12 118 LEU A CA 1
ATOM 890 C C . LEU A 1 118 ? -9.396 0.389 -38.321 1.00 86.12 118 LEU A C 1
ATOM 892 O O . LEU A 1 118 ? -8.190 0.625 -38.380 1.00 86.12 118 LEU A O 1
ATOM 896 N N . ALA A 1 119 ? -9.910 -0.774 -38.724 1.00 86.69 119 ALA A N 1
ATOM 897 C CA . ALA A 1 119 ? -9.085 -1.883 -39.191 1.00 86.69 119 ALA A CA 1
ATOM 898 C C . ALA A 1 119 ? -8.251 -1.520 -40.440 1.00 86.69 119 ALA A C 1
ATOM 900 O O . ALA A 1 119 ? -7.083 -1.901 -40.542 1.00 86.69 119 ALA A O 1
ATOM 901 N N . ASP A 1 120 ? -8.811 -0.759 -41.389 1.00 85.19 120 ASP A N 1
ATOM 902 C CA . ASP A 1 120 ? -8.071 -0.260 -42.561 1.00 85.19 120 ASP A CA 1
ATOM 903 C C . ASP A 1 120 ? -6.969 0.737 -42.156 1.00 85.19 120 ASP A C 1
ATOM 905 O O . ASP A 1 120 ? -5.837 0.655 -42.643 1.00 85.19 120 ASP A O 1
ATOM 909 N N . LEU A 1 121 ? -7.255 1.640 -41.214 1.00 83.56 121 LEU A N 1
ATOM 910 C CA . LEU A 1 121 ? -6.272 2.592 -40.691 1.00 83.56 121 LEU A CA 1
ATOM 911 C C . LEU A 1 121 ? -5.107 1.893 -39.981 1.00 83.56 121 LEU A C 1
ATOM 913 O O . LEU A 1 121 ? -3.951 2.247 -40.224 1.00 83.56 121 LEU A O 1
ATOM 917 N N . GLU A 1 122 ? -5.371 0.867 -39.174 1.00 83.50 122 GLU A N 1
ATOM 918 C CA . GLU A 1 122 ? -4.327 0.070 -38.522 1.00 83.50 122 GLU A CA 1
ATOM 919 C C . GLU A 1 122 ? -3.422 -0.655 -39.524 1.00 83.50 122 GLU A C 1
ATOM 921 O O . GLU A 1 122 ? -2.204 -0.750 -39.333 1.00 83.50 122 GLU A O 1
ATOM 926 N N . VAL A 1 123 ? -3.998 -1.184 -40.607 1.00 85.69 123 VAL A N 1
ATOM 927 C CA . VAL A 1 123 ? -3.227 -1.828 -41.677 1.00 85.69 123 VAL A CA 1
ATOM 928 C C . VAL A 1 123 ? -2.362 -0.796 -42.398 1.00 85.69 123 VAL A C 1
ATOM 930 O O . VAL A 1 123 ? -1.162 -1.017 -42.567 1.00 85.69 123 VAL A O 1
ATOM 933 N N . ARG A 1 124 ? -2.918 0.366 -42.764 1.00 80.25 124 ARG A N 1
ATOM 934 C CA . ARG A 1 124 ? -2.156 1.451 -43.408 1.00 80.25 124 ARG A CA 1
ATOM 935 C C . ARG A 1 124 ? -1.039 1.980 -42.517 1.00 80.25 124 ARG A C 1
ATOM 937 O O . ARG A 1 124 ? 0.063 2.210 -43.013 1.00 80.25 124 ARG A O 1
ATOM 944 N N . LYS A 1 125 ? -1.291 2.120 -41.213 1.00 83.44 125 LYS A N 1
ATOM 945 C CA . LYS A 1 125 ? -0.283 2.483 -40.207 1.00 83.44 125 LYS A CA 1
ATOM 946 C C . LYS A 1 125 ? 0.870 1.481 -40.208 1.00 83.44 125 LYS A C 1
ATOM 948 O O . LYS A 1 125 ? 2.025 1.890 -40.316 1.00 83.44 125 LYS A O 1
ATOM 953 N N . ARG A 1 126 ? 0.576 0.178 -40.142 1.00 84.38 126 ARG A N 1
ATOM 954 C CA . ARG A 1 126 ? 1.600 -0.881 -40.178 1.00 84.38 126 ARG A CA 1
ATOM 955 C C . ARG A 1 126 ? 2.429 -0.835 -41.460 1.00 84.38 126 ARG A C 1
ATOM 957 O O . ARG A 1 126 ? 3.654 -0.796 -41.382 1.00 84.38 126 ARG A O 1
ATOM 964 N N . VAL A 1 127 ? 1.778 -0.738 -42.619 1.00 83.69 127 VAL A N 1
ATOM 965 C CA . VAL A 1 127 ? 2.461 -0.647 -43.921 1.00 83.69 127 VAL A CA 1
ATOM 966 C C . VAL A 1 127 ? 3.345 0.599 -44.009 1.00 83.69 127 VAL A C 1
ATOM 968 O O . VAL A 1 127 ? 4.478 0.515 -44.478 1.00 83.69 127 VAL A O 1
ATOM 971 N N . ALA A 1 128 ? 2.870 1.753 -43.534 1.00 76.38 128 ALA A N 1
ATOM 972 C CA . ALA A 1 128 ? 3.651 2.989 -43.533 1.00 76.38 128 ALA A CA 1
ATOM 973 C C . ALA A 1 128 ? 4.887 2.892 -42.622 1.00 76.38 128 ALA A C 1
ATOM 975 O O . ALA A 1 128 ? 5.977 3.306 -43.022 1.00 76.38 128 ALA A O 1
ATOM 976 N N . LEU A 1 129 ? 4.742 2.300 -41.430 1.00 80.62 129 LEU A N 1
ATOM 977 C CA . LEU A 1 129 ? 5.857 2.062 -40.510 1.00 80.62 129 LEU A CA 1
ATOM 978 C C . LEU A 1 129 ? 6.885 1.091 -41.101 1.00 80.62 129 LEU A C 1
ATOM 980 O O . LEU A 1 129 ? 8.088 1.330 -41.006 1.00 80.62 129 LEU A O 1
ATOM 984 N N . GLU A 1 130 ? 6.436 0.013 -41.740 1.00 83.25 130 GLU A N 1
ATOM 985 C CA . GLU A 1 130 ? 7.323 -0.940 -42.410 1.00 83.25 130 GLU A CA 1
ATOM 986 C C . GLU A 1 130 ? 8.052 -0.311 -43.600 1.00 83.25 130 GLU A C 1
ATOM 988 O O . GLU A 1 130 ? 9.270 -0.463 -43.715 1.00 83.25 130 GLU A O 1
ATOM 993 N N . ALA A 1 131 ? 7.349 0.445 -44.447 1.00 81.69 131 ALA A N 1
ATOM 994 C CA . ALA A 1 131 ? 7.948 1.158 -45.572 1.00 81.69 131 ALA A CA 1
ATOM 995 C C . ALA A 1 131 ? 9.003 2.171 -45.103 1.00 81.69 131 ALA A C 1
ATOM 997 O O . ALA A 1 131 ? 10.091 2.248 -45.676 1.00 81.69 131 ALA A O 1
ATOM 998 N N . TRP A 1 132 ? 8.720 2.901 -44.020 1.00 82.88 132 TRP A N 1
ATOM 999 C CA . TRP A 1 132 ? 9.674 3.822 -43.410 1.00 82.88 132 TRP A CA 1
ATOM 1000 C C . TRP A 1 132 ? 10.920 3.100 -42.876 1.00 82.88 132 TRP A C 1
ATOM 1002 O O . TRP A 1 132 ? 12.043 3.507 -43.181 1.00 82.88 132 TRP A O 1
ATOM 1012 N N . ARG A 1 133 ? 10.744 1.984 -42.150 1.00 82.62 133 ARG A N 1
ATOM 1013 C CA . ARG A 1 133 ? 11.861 1.154 -41.659 1.00 82.62 133 ARG A CA 1
ATOM 1014 C C . ARG A 1 133 ? 12.731 0.638 -42.809 1.00 82.62 133 ARG A C 1
ATOM 1016 O O . ARG A 1 133 ? 13.957 0.678 -42.715 1.00 82.62 133 ARG A O 1
ATOM 1023 N N . GLN A 1 134 ? 12.115 0.184 -43.900 1.00 85.12 134 GLN A N 1
ATOM 1024 C CA . GLN A 1 134 ? 12.829 -0.316 -45.078 1.00 85.12 134 GLN A CA 1
ATOM 1025 C C . GLN A 1 134 ? 13.609 0.789 -45.796 1.00 85.12 134 GLN A C 1
ATOM 1027 O O . GLN A 1 134 ? 14.786 0.604 -46.102 1.00 85.12 134 GLN A O 1
ATOM 1032 N N . GLU A 1 135 ? 12.992 1.946 -46.044 1.00 81.81 135 GLU A N 1
ATOM 1033 C CA . GLU A 1 135 ? 13.657 3.085 -46.688 1.00 81.81 135 GLU A CA 1
ATOM 1034 C C . GLU A 1 135 ? 14.857 3.567 -45.863 1.00 81.81 135 GLU A C 1
ATOM 1036 O O . GLU A 1 135 ? 15.936 3.827 -46.399 1.00 81.81 135 GLU A O 1
ATOM 1041 N N . ARG A 1 136 ? 14.714 3.601 -44.538 1.00 80.75 136 ARG A N 1
ATOM 1042 C CA . ARG A 1 136 ? 15.812 3.927 -43.629 1.00 80.75 136 ARG A CA 1
ATOM 1043 C C . ARG A 1 136 ? 16.957 2.921 -43.712 1.00 80.75 136 ARG A C 1
ATOM 1045 O O . ARG A 1 136 ? 18.113 3.325 -43.841 1.00 80.75 136 ARG A O 1
ATOM 1052 N N . GLN A 1 137 ? 16.651 1.624 -43.679 1.00 80.75 137 GLN A N 1
ATOM 1053 C CA . GLN A 1 137 ? 17.667 0.580 -43.812 1.00 80.75 137 GLN A CA 1
ATOM 1054 C C . GLN A 1 137 ? 18.414 0.708 -45.146 1.00 80.75 137 GLN A C 1
ATOM 1056 O O . GLN A 1 137 ? 19.642 0.679 -45.167 1.00 80.75 137 GLN A O 1
ATOM 1061 N N . ARG A 1 138 ? 17.698 0.978 -46.244 1.00 82.69 138 ARG A N 1
ATOM 1062 C CA . ARG A 1 138 ? 18.311 1.220 -47.558 1.00 82.69 138 ARG A CA 1
ATOM 1063 C C . ARG A 1 138 ? 19.243 2.428 -47.559 1.00 82.69 138 ARG A C 1
ATOM 1065 O O . ARG A 1 138 ? 20.319 2.350 -48.146 1.00 82.69 138 ARG A O 1
ATOM 1072 N N . ARG A 1 139 ? 18.868 3.531 -46.904 1.00 80.12 139 ARG A N 1
ATOM 1073 C CA . ARG A 1 139 ? 19.741 4.711 -46.769 1.00 80.12 139 ARG A CA 1
ATOM 1074 C C . ARG A 1 139 ? 21.003 4.397 -45.973 1.00 80.12 139 ARG A C 1
ATOM 1076 O O . ARG A 1 139 ? 22.089 4.813 -46.372 1.00 80.12 139 ARG A O 1
ATOM 1083 N N . ARG A 1 140 ? 20.873 3.625 -44.892 1.00 77.38 140 ARG A N 1
ATOM 1084 C CA . ARG A 1 140 ? 22.007 3.173 -44.077 1.00 77.38 140 ARG A CA 1
ATOM 1085 C C . ARG A 1 140 ? 22.954 2.282 -44.880 1.00 77.38 140 ARG A C 1
ATOM 1087 O O . ARG A 1 140 ? 24.160 2.518 -44.883 1.00 77.38 140 ARG A O 1
ATOM 1094 N N . ASP A 1 141 ? 22.411 1.317 -45.614 1.00 78.81 141 ASP A N 1
ATOM 1095 C CA . ASP A 1 141 ? 23.194 0.410 -46.453 1.00 78.81 141 ASP A CA 1
ATOM 1096 C C . ASP A 1 141 ? 23.874 1.154 -47.612 1.00 78.81 141 ASP A C 1
ATOM 1098 O O . ASP A 1 141 ? 25.036 0.888 -47.919 1.00 78.81 141 ASP A O 1
ATOM 1102 N N . ALA A 1 142 ? 23.208 2.151 -48.205 1.00 79.44 142 ALA A N 1
ATOM 1103 C CA . ALA A 1 142 ? 23.794 3.009 -49.234 1.00 79.44 142 ALA A CA 1
ATOM 1104 C C . ALA A 1 142 ? 24.953 3.865 -48.695 1.00 79.44 142 ALA A C 1
ATOM 1106 O O . ALA A 1 142 ? 25.992 3.967 -49.348 1.00 79.44 142 ALA A O 1
ATOM 1107 N N . ALA A 1 143 ? 24.817 4.435 -47.493 1.00 71.75 143 ALA A N 1
ATOM 1108 C CA . ALA A 1 143 ? 25.894 5.177 -46.836 1.00 71.75 143 ALA A CA 1
ATOM 1109 C C . ALA A 1 143 ? 27.097 4.270 -46.514 1.00 71.75 143 ALA A C 1
ATOM 1111 O O . ALA A 1 143 ? 28.249 4.645 -46.746 1.00 71.75 143 ALA A O 1
ATOM 1112 N N . MET A 1 144 ? 26.835 3.045 -46.051 1.00 67.94 144 MET A N 1
ATOM 1113 C CA . MET A 1 144 ? 27.868 2.038 -45.798 1.00 67.94 144 MET A CA 1
ATOM 1114 C C . MET A 1 144 ? 28.571 1.590 -47.085 1.00 67.94 144 MET A C 1
ATOM 1116 O O . MET A 1 144 ? 29.797 1.484 -47.106 1.00 67.94 144 MET A O 1
ATOM 1120 N N . ALA A 1 145 ? 27.826 1.378 -48.171 1.00 76.75 145 ALA A N 1
ATOM 1121 C CA . ALA A 1 145 ? 28.381 1.022 -49.473 1.00 76.75 145 ALA A CA 1
ATOM 1122 C C . ALA A 1 145 ? 29.223 2.161 -50.077 1.00 76.75 145 ALA A C 1
ATOM 1124 O O . ALA A 1 145 ? 30.306 1.909 -50.603 1.00 76.75 145 ALA A O 1
ATOM 1125 N N . ALA A 1 146 ? 28.781 3.416 -49.945 1.00 70.06 146 ALA A N 1
ATOM 1126 C CA . ALA A 1 146 ? 29.545 4.588 -50.372 1.00 70.06 146 ALA A CA 1
ATOM 1127 C C . ALA A 1 146 ? 30.857 4.739 -49.580 1.00 70.06 146 ALA A C 1
ATOM 1129 O O . ALA A 1 146 ? 31.906 5.008 -50.164 1.00 70.06 146 ALA A O 1
ATOM 1130 N N . SER A 1 147 ? 30.821 4.491 -48.266 1.00 61.22 147 SER A N 1
ATOM 1131 C CA . SER A 1 147 ? 32.020 4.460 -47.419 1.00 61.22 147 SER A CA 1
ATOM 1132 C C . SER A 1 147 ? 32.977 3.322 -47.793 1.00 61.22 147 SER A C 1
ATOM 1134 O O . SER A 1 147 ? 34.186 3.515 -47.717 1.00 61.22 147 SER A O 1
ATOM 1136 N N . ALA A 1 148 ? 32.466 2.163 -48.216 1.00 63.09 148 ALA A N 1
ATOM 1137 C CA . ALA A 1 148 ? 33.284 1.032 -48.658 1.00 63.09 148 ALA A CA 1
ATOM 1138 C C . ALA A 1 148 ? 33.905 1.238 -50.055 1.00 63.09 148 ALA A C 1
ATOM 1140 O O . ALA A 1 148 ? 34.972 0.696 -50.336 1.00 63.09 148 ALA A O 1
ATOM 1141 N N . ALA A 1 149 ? 33.263 2.025 -50.925 1.00 66.44 149 ALA A N 1
ATOM 1142 C CA . ALA A 1 149 ? 33.765 2.345 -52.265 1.00 66.44 149 ALA A CA 1
ATOM 1143 C C . ALA A 1 149 ? 34.928 3.363 -52.258 1.00 66.44 149 ALA A C 1
ATOM 1145 O O . ALA A 1 149 ? 35.722 3.410 -53.199 1.00 66.44 149 ALA A O 1
ATOM 1146 N N . LEU A 1 150 ? 35.069 4.153 -51.189 1.00 57.91 150 LEU A N 1
ATOM 1147 C CA . LEU A 1 150 ? 36.202 5.051 -50.951 1.00 57.91 150 LEU A CA 1
ATOM 1148 C C . LEU A 1 150 ? 37.422 4.261 -50.421 1.00 57.91 150 LEU A C 1
ATOM 1150 O O . LEU A 1 150 ? 37.702 4.299 -49.231 1.00 57.91 150 LEU A O 1
ATOM 1154 N N . GLY A 1 151 ? 38.134 3.551 -51.308 1.00 49.81 151 GLY A N 1
ATOM 1155 C CA . GLY A 1 151 ? 39.565 3.177 -51.209 1.00 49.81 151 GLY A CA 1
ATOM 1156 C C . GLY A 1 151 ? 40.083 2.309 -50.033 1.00 49.81 151 GLY A C 1
ATOM 1157 O O . GLY A 1 151 ? 39.816 2.540 -48.860 1.00 49.81 151 GLY A O 1
ATOM 1158 N N . SER A 1 152 ? 40.957 1.343 -50.350 1.00 55.88 152 SER A N 1
ATOM 1159 C CA . SER A 1 152 ? 41.604 0.391 -49.416 1.00 55.88 152 SER A CA 1
ATOM 1160 C C . SER A 1 152 ? 42.385 1.031 -48.250 1.00 55.88 152 SER A C 1
ATOM 1162 O O . SER A 1 152 ? 42.346 0.517 -47.131 1.00 55.88 152 SER A O 1
ATOM 1164 N N . ASP A 1 153 ? 43.072 2.155 -48.469 1.00 56.41 153 ASP A N 1
ATOM 1165 C CA . ASP A 1 153 ? 43.908 2.783 -47.429 1.00 56.41 153 ASP A CA 1
ATOM 1166 C C . ASP A 1 153 ? 43.083 3.564 -46.395 1.00 56.41 153 ASP A C 1
ATOM 1168 O O . ASP A 1 153 ? 43.394 3.559 -45.201 1.00 56.41 153 ASP A O 1
ATOM 1172 N N . THR A 1 154 ? 41.968 4.160 -46.818 1.00 57.06 154 THR A N 1
ATOM 1173 C CA . THR A 1 154 ? 40.972 4.776 -45.932 1.00 57.06 154 THR A CA 1
ATOM 1174 C C . THR A 1 154 ? 40.152 3.727 -45.187 1.00 57.06 154 THR A C 1
ATOM 1176 O O . THR A 1 154 ? 39.826 3.939 -44.023 1.00 57.06 154 THR A O 1
ATOM 1179 N N . ALA A 1 155 ? 39.889 2.563 -45.790 1.00 56.78 155 ALA A N 1
ATOM 1180 C CA . ALA A 1 155 ? 39.200 1.453 -45.129 1.00 56.78 155 ALA A CA 1
ATOM 1181 C C . ALA A 1 155 ? 40.028 0.825 -43.990 1.00 56.78 155 ALA A C 1
ATOM 1183 O O . ALA A 1 155 ? 39.479 0.528 -42.929 1.00 56.78 155 ALA A O 1
ATOM 1184 N N . ALA A 1 156 ? 41.347 0.672 -44.158 1.00 61.34 156 ALA A N 1
ATOM 1185 C CA . ALA A 1 156 ? 42.231 0.154 -43.108 1.00 61.34 156 ALA A CA 1
ATOM 1186 C C . ALA A 1 156 ? 42.389 1.137 -41.929 1.00 61.34 156 ALA A C 1
ATOM 1188 O O . ALA A 1 156 ? 42.397 0.721 -40.766 1.00 61.34 156 ALA A O 1
ATOM 1189 N N . LEU A 1 157 ? 42.466 2.442 -42.217 1.00 65.06 157 LEU A N 1
ATOM 1190 C CA . LEU A 1 157 ? 42.440 3.504 -41.205 1.00 65.06 157 LEU A CA 1
ATOM 1191 C C . LEU A 1 157 ? 41.087 3.564 -40.484 1.00 65.06 157 LEU A C 1
ATOM 1193 O O . LEU A 1 157 ? 41.063 3.551 -39.256 1.00 65.06 157 LEU A O 1
ATOM 1197 N N . ALA A 1 158 ? 39.976 3.509 -41.223 1.00 64.62 158 ALA A N 1
ATOM 1198 C CA . ALA A 1 158 ? 38.629 3.472 -40.658 1.00 64.62 158 ALA A CA 1
ATOM 1199 C C . ALA A 1 158 ? 38.378 2.206 -39.825 1.00 64.62 158 ALA A C 1
ATOM 1201 O O . ALA A 1 158 ? 37.663 2.252 -38.831 1.00 64.62 158 ALA A O 1
ATOM 1202 N N . GLN A 1 159 ? 38.970 1.063 -40.182 1.00 65.69 159 GLN A N 1
ATOM 1203 C CA . GLN A 1 159 ? 38.858 -0.166 -39.396 1.00 65.69 159 GLN A CA 1
ATOM 1204 C C . GLN A 1 159 ? 39.654 -0.087 -38.087 1.00 65.69 159 GLN A C 1
ATOM 1206 O O . GLN A 1 159 ? 39.164 -0.548 -37.056 1.00 65.69 159 GLN A O 1
ATOM 1211 N N . ARG A 1 160 ? 40.843 0.531 -38.098 1.00 72.94 160 ARG A N 1
ATOM 1212 C CA . ARG A 1 160 ? 41.605 0.812 -36.869 1.00 72.94 160 ARG A CA 1
ATOM 1213 C C . ARG A 1 160 ? 40.906 1.840 -35.979 1.00 72.94 160 ARG A C 1
ATOM 1215 O O . ARG A 1 160 ? 40.885 1.643 -34.767 1.00 72.94 160 ARG A O 1
ATOM 1222 N N . GLU A 1 161 ? 40.306 2.884 -36.553 1.00 70.00 161 GLU A N 1
ATOM 1223 C CA . GLU A 1 161 ? 39.467 3.837 -35.808 1.00 70.00 161 GLU A CA 1
ATOM 1224 C C . GLU A 1 161 ? 38.245 3.133 -35.208 1.00 70.00 161 GLU A C 1
ATOM 1226 O O . GLU A 1 161 ? 38.072 3.172 -33.997 1.00 70.00 161 GLU A O 1
ATOM 1231 N N . ARG A 1 162 ? 37.499 2.338 -35.988 1.00 72.06 162 ARG A N 1
ATOM 1232 C CA . ARG A 1 162 ? 36.356 1.556 -35.479 1.00 72.06 162 ARG A CA 1
ATOM 1233 C C . ARG A 1 162 ? 36.734 0.601 -34.352 1.00 72.06 162 ARG A C 1
ATOM 1235 O O . ARG A 1 162 ? 35.955 0.437 -33.424 1.00 72.06 162 ARG A O 1
ATOM 1242 N N . GLN A 1 163 ? 37.898 -0.044 -34.412 1.00 73.56 163 GLN A N 1
ATOM 1243 C CA . GLN A 1 163 ? 38.365 -0.914 -33.325 1.00 73.56 163 GLN A CA 1
ATOM 1244 C C . GLN A 1 163 ? 38.699 -0.120 -32.058 1.00 73.56 163 GLN A C 1
ATOM 1246 O O . GLN A 1 163 ? 38.436 -0.591 -30.952 1.00 73.56 163 GLN A O 1
ATOM 1251 N N . ARG A 1 164 ? 39.248 1.088 -32.209 1.00 75.25 164 ARG A N 1
ATOM 1252 C CA . ARG A 1 164 ? 39.548 1.984 -31.090 1.00 75.25 164 ARG A CA 1
ATOM 1253 C C . ARG A 1 164 ? 38.272 2.552 -30.468 1.00 75.25 164 ARG A C 1
ATOM 1255 O O . ARG A 1 164 ? 38.157 2.571 -29.245 1.00 75.25 164 ARG A O 1
ATOM 1262 N N . ASP A 1 165 ? 37.301 2.914 -31.297 1.00 73.75 165 ASP A N 1
ATOM 1263 C CA . ASP A 1 165 ? 35.988 3.387 -30.862 1.00 73.75 165 ASP A CA 1
ATOM 1264 C C . ASP A 1 165 ? 35.196 2.260 -30.194 1.00 73.75 165 ASP A C 1
ATOM 1266 O O . ASP A 1 165 ? 34.636 2.455 -29.123 1.00 73.75 165 ASP A O 1
ATOM 1270 N N . GLN A 1 166 ? 35.232 1.039 -30.737 1.00 71.50 166 GLN A N 1
ATOM 1271 C CA . GLN A 1 166 ? 34.628 -0.135 -30.098 1.00 71.50 166 GLN A CA 1
ATOM 1272 C C . GLN A 1 166 ? 35.259 -0.448 -28.738 1.00 71.50 166 GLN A C 1
ATOM 1274 O O . GLN A 1 166 ? 34.531 -0.772 -27.801 1.00 71.50 166 GLN A O 1
ATOM 1279 N N . ALA A 1 167 ? 36.584 -0.331 -28.605 1.00 75.19 167 ALA A N 1
ATOM 1280 C CA . ALA A 1 167 ? 37.262 -0.505 -27.322 1.00 75.19 167 ALA A CA 1
ATOM 1281 C C . ALA A 1 167 ? 36.849 0.582 -26.313 1.00 75.19 167 ALA A C 1
ATOM 1283 O O . ALA A 1 167 ? 36.495 0.262 -25.181 1.00 75.19 167 ALA A O 1
ATOM 1284 N N . SER A 1 168 ? 36.794 1.844 -26.747 1.00 76.56 168 SER A N 1
ATOM 1285 C CA . SER A 1 168 ? 36.337 2.976 -25.930 1.00 76.56 168 SER A CA 1
ATOM 1286 C C . SER A 1 168 ? 34.872 2.823 -25.488 1.00 76.56 168 SER A C 1
ATOM 1288 O O . SER A 1 168 ? 34.546 2.968 -24.308 1.00 76.56 168 SER A O 1
ATOM 1290 N N . CYS A 1 169 ? 33.979 2.433 -26.402 1.00 74.75 169 CYS A N 1
ATOM 1291 C CA . CYS A 1 169 ? 32.577 2.153 -26.094 1.00 74.75 169 CYS A CA 1
ATOM 1292 C C . CYS A 1 169 ? 32.422 0.959 -25.144 1.00 74.75 169 CYS A C 1
ATOM 1294 O O . CYS A 1 169 ? 31.573 1.000 -24.254 1.00 74.75 169 CYS A O 1
ATOM 1296 N N . ALA A 1 170 ? 33.234 -0.092 -25.297 1.00 77.50 170 ALA A N 1
ATOM 1297 C CA . ALA A 1 170 ? 33.214 -1.247 -24.403 1.00 77.50 170 ALA A CA 1
ATOM 1298 C C . ALA A 1 170 ? 33.668 -0.878 -22.980 1.00 77.50 170 ALA A C 1
ATOM 1300 O O . ALA A 1 170 ? 33.043 -1.302 -22.007 1.00 77.50 170 ALA A O 1
ATOM 1301 N N . GLU A 1 171 ? 34.700 -0.042 -22.845 1.00 80.25 171 GLU A N 1
ATOM 1302 C CA . GLU A 1 171 ? 35.144 0.489 -21.551 1.00 80.25 171 GLU A CA 1
ATOM 1303 C C . GLU A 1 171 ? 34.076 1.386 -20.907 1.00 80.25 171 GLU A C 1
ATOM 1305 O O . GLU A 1 171 ? 33.763 1.236 -19.721 1.00 80.25 171 GLU A O 1
ATOM 1310 N N . ALA A 1 172 ? 33.444 2.268 -21.687 1.00 79.12 172 ALA A N 1
ATOM 1311 C CA . ALA A 1 172 ? 32.345 3.106 -21.213 1.00 79.12 172 ALA A CA 1
ATOM 1312 C C . ALA A 1 172 ? 31.134 2.268 -20.760 1.00 79.12 172 ALA A C 1
ATOM 1314 O O . ALA A 1 172 ? 30.570 2.518 -19.690 1.00 79.12 172 ALA A O 1
ATOM 1315 N N . ALA A 1 173 ? 30.769 1.233 -21.522 1.00 81.31 173 ALA A N 1
ATOM 1316 C CA . ALA A 1 173 ? 29.708 0.299 -21.159 1.00 81.31 173 ALA A CA 1
ATOM 1317 C C . ALA A 1 173 ? 30.040 -0.462 -19.865 1.00 81.31 173 ALA A C 1
ATOM 1319 O O . ALA A 1 173 ? 29.193 -0.557 -18.975 1.00 81.31 173 ALA A O 1
ATOM 1320 N N . ALA A 1 174 ? 31.284 -0.924 -19.701 1.00 88.00 174 ALA A N 1
ATOM 1321 C CA . ALA A 1 174 ? 31.735 -1.586 -18.478 1.00 88.00 174 ALA A CA 1
ATOM 1322 C C . ALA A 1 174 ? 31.653 -0.661 -17.250 1.00 88.00 174 ALA A C 1
ATOM 1324 O O . ALA A 1 174 ? 31.218 -1.087 -16.177 1.00 88.00 174 ALA A O 1
ATOM 1325 N N . LEU A 1 175 ? 31.999 0.623 -17.400 1.00 87.50 175 LEU A N 1
ATOM 1326 C CA . LEU A 1 175 ? 31.854 1.622 -16.337 1.00 87.50 175 LEU A CA 1
ATOM 1327 C C . LEU A 1 175 ? 30.385 1.879 -15.973 1.00 87.50 175 LEU A C 1
ATOM 1329 O O . LEU A 1 175 ? 30.060 2.037 -14.793 1.00 87.50 175 LEU A O 1
ATOM 1333 N N . VAL A 1 176 ? 29.487 1.914 -16.959 1.00 88.50 176 VAL A N 1
ATOM 1334 C CA . VAL A 1 176 ? 28.042 2.051 -16.721 1.00 88.50 176 VAL A CA 1
ATOM 1335 C C . VAL A 1 176 ? 27.495 0.830 -15.983 1.00 88.50 176 VAL A C 1
ATOM 1337 O O . VAL A 1 176 ? 26.784 0.996 -14.991 1.00 88.50 176 VAL A O 1
ATOM 1340 N N . GLU A 1 177 ? 27.861 -0.382 -16.397 1.00 90.88 177 GLU A N 1
ATOM 1341 C CA . GLU A 1 177 ? 27.441 -1.614 -15.721 1.00 90.88 177 GLU A CA 1
ATOM 1342 C C . GLU A 1 177 ? 27.997 -1.706 -14.295 1.00 90.88 177 GLU A C 1
ATOM 1344 O O . GLU A 1 177 ? 27.262 -2.043 -13.365 1.00 90.88 177 GLU A O 1
ATOM 1349 N N . MET A 1 178 ? 29.247 -1.289 -14.066 1.00 93.44 178 MET A N 1
ATOM 1350 C CA . MET A 1 178 ? 29.807 -1.178 -12.716 1.00 93.44 178 MET A CA 1
ATOM 1351 C C . MET A 1 178 ? 28.993 -0.204 -11.847 1.00 93.44 178 MET A C 1
ATOM 1353 O O . MET A 1 178 ? 28.652 -0.526 -10.704 1.00 93.44 178 MET A O 1
ATOM 1357 N N . LYS A 1 179 ? 28.639 0.976 -12.375 1.00 90.12 179 LYS A N 1
ATOM 1358 C CA . LYS A 1 179 ? 27.815 1.965 -11.659 1.00 90.12 179 LYS A CA 1
ATOM 1359 C C . LYS A 1 179 ? 26.412 1.432 -11.369 1.00 90.12 179 LYS A C 1
ATOM 1361 O O . LYS A 1 179 ? 25.920 1.607 -10.255 1.00 90.12 179 LYS A O 1
ATOM 1366 N N . LYS A 1 180 ? 25.783 0.739 -12.324 1.00 90.50 180 LYS A N 1
ATOM 1367 C CA . LYS A 1 180 ? 24.484 0.077 -12.122 1.00 90.50 180 LYS A CA 1
ATOM 1368 C C . LYS A 1 180 ? 24.569 -0.997 -11.043 1.00 90.50 180 LYS A C 1
ATOM 1370 O O . LYS A 1 180 ? 23.713 -1.022 -10.162 1.00 90.50 180 LYS A O 1
ATOM 1375 N N . ALA A 1 181 ? 25.609 -1.830 -11.056 1.00 94.06 181 ALA A N 1
ATOM 1376 C CA . ALA A 1 181 ? 25.828 -2.857 -10.042 1.00 94.06 181 ALA A CA 1
ATOM 1377 C C . ALA A 1 181 ? 26.043 -2.246 -8.647 1.00 94.06 181 ALA A C 1
ATOM 1379 O O . ALA A 1 181 ? 25.475 -2.727 -7.667 1.00 94.06 181 ALA A O 1
ATOM 1380 N N . MET A 1 182 ? 26.804 -1.152 -8.547 1.00 92.94 182 MET A N 1
ATOM 1381 C CA . MET A 1 182 ? 26.995 -0.420 -7.292 1.00 92.94 182 MET A CA 1
ATOM 1382 C C . MET A 1 182 ? 25.679 0.197 -6.792 1.00 92.94 182 MET A C 1
ATOM 1384 O O . MET A 1 182 ? 25.339 0.045 -5.620 1.00 92.94 182 MET A O 1
ATOM 1388 N N . ALA A 1 183 ? 24.893 0.815 -7.679 1.00 92.69 183 ALA A N 1
ATOM 1389 C CA . ALA A 1 183 ? 23.580 1.358 -7.340 1.00 92.69 183 ALA A CA 1
ATOM 1390 C C . ALA A 1 183 ? 22.587 0.261 -6.920 1.00 92.69 183 ALA A C 1
ATOM 1392 O O . ALA A 1 183 ? 21.827 0.450 -5.973 1.00 92.69 183 ALA A O 1
ATOM 1393 N N . ALA A 1 184 ? 22.603 -0.898 -7.582 1.00 94.31 184 ALA A N 1
ATOM 1394 C CA . ALA A 1 184 ? 21.773 -2.044 -7.223 1.00 94.31 184 ALA A CA 1
ATOM 1395 C C . ALA A 1 184 ? 22.137 -2.591 -5.836 1.00 94.31 184 ALA A C 1
ATOM 1397 O O . ALA A 1 184 ? 21.245 -2.811 -5.019 1.00 94.31 184 ALA A O 1
ATOM 1398 N N . ARG A 1 185 ? 23.436 -2.731 -5.536 1.00 95.88 185 ARG A N 1
ATOM 1399 C CA . ARG A 1 185 ? 23.917 -3.122 -4.201 1.00 95.88 185 ARG A CA 1
ATOM 1400 C C . ARG A 1 185 ? 23.489 -2.125 -3.129 1.00 95.88 185 ARG A C 1
ATOM 1402 O O . ARG A 1 185 ? 22.971 -2.540 -2.099 1.00 95.88 185 ARG A O 1
ATOM 1409 N N . TRP A 1 186 ? 23.633 -0.827 -3.392 1.00 95.06 186 TRP A N 1
ATOM 1410 C CA . TRP A 1 186 ? 23.196 0.214 -2.462 1.00 95.06 186 TRP A CA 1
ATOM 1411 C C . TRP A 1 186 ? 21.682 0.169 -2.216 1.00 95.06 186 TRP A C 1
ATOM 1413 O O . TRP A 1 186 ? 21.246 0.209 -1.069 1.00 95.06 186 TRP A O 1
ATOM 1423 N N . ARG A 1 187 ? 20.864 0.008 -3.266 1.00 94.12 187 ARG A N 1
ATOM 1424 C CA . ARG A 1 187 ? 19.406 -0.150 -3.119 1.00 94.12 187 ARG A CA 1
ATOM 1425 C C . ARG A 1 187 ? 19.038 -1.401 -2.324 1.00 94.12 187 ARG A C 1
ATOM 1427 O O . ARG A 1 187 ? 18.139 -1.329 -1.492 1.00 94.12 187 ARG A O 1
ATOM 1434 N N . ALA A 1 188 ? 19.723 -2.519 -2.557 1.00 95.88 188 ALA A N 1
ATOM 1435 C CA . ALA A 1 188 ? 19.507 -3.749 -1.803 1.00 95.88 188 ALA A CA 1
ATOM 1436 C C . ALA A 1 188 ? 19.852 -3.563 -0.316 1.00 95.88 188 ALA A C 1
ATOM 1438 O O . ALA A 1 188 ? 19.066 -3.952 0.542 1.00 95.88 188 ALA A O 1
ATOM 1439 N N . GLU A 1 189 ? 20.966 -2.895 -0.002 1.00 95.25 189 GLU A N 1
ATOM 1440 C CA . GLU A 1 189 ? 21.338 -2.576 1.381 1.00 95.25 189 GLU A CA 1
ATOM 1441 C C . GLU A 1 189 ? 20.311 -1.648 2.049 1.00 95.25 189 GLU A C 1
ATOM 1443 O O . GLU A 1 189 ? 19.937 -1.863 3.200 1.00 95.25 189 GLU A O 1
ATOM 1448 N N . GLN A 1 190 ? 19.804 -0.642 1.329 1.00 94.00 190 GLN A N 1
ATOM 1449 C CA . GLN A 1 190 ? 18.750 0.240 1.838 1.00 94.00 190 GLN A CA 1
ATOM 1450 C C . GLN A 1 190 ? 17.443 -0.512 2.100 1.00 94.00 190 GLN A C 1
ATOM 1452 O O . GLN A 1 190 ? 16.826 -0.315 3.144 1.00 94.00 190 GLN A O 1
ATOM 1457 N N . GLN A 1 191 ? 17.030 -1.400 1.193 1.00 94.75 191 GLN A N 1
ATOM 1458 C CA . GLN A 1 191 ? 15.846 -2.234 1.405 1.00 94.75 191 GLN A CA 1
ATOM 1459 C C . GLN A 1 191 ? 16.016 -3.166 2.604 1.00 94.75 191 GLN A C 1
ATOM 1461 O O . GLN A 1 191 ? 15.083 -3.323 3.386 1.00 94.75 191 GLN A O 1
ATOM 1466 N N . GLU A 1 192 ? 17.196 -3.757 2.776 1.00 94.62 192 GLU A N 1
ATOM 1467 C CA . GLU A 1 192 ? 17.481 -4.631 3.909 1.00 94.62 192 GLU A CA 1
ATOM 1468 C C . GLU A 1 192 ? 17.455 -3.858 5.235 1.00 94.62 192 GLU A C 1
ATOM 1470 O O . GLU A 1 192 ? 16.803 -4.286 6.186 1.00 94.62 192 GLU A O 1
ATOM 1475 N N . ARG A 1 193 ? 18.045 -2.656 5.281 1.00 95.50 193 ARG A N 1
ATOM 1476 C CA . ARG A 1 193 ? 17.936 -1.759 6.445 1.00 95.50 193 ARG A CA 1
ATOM 1477 C C . ARG A 1 193 ? 16.483 -1.402 6.754 1.00 95.50 193 ARG A C 1
ATOM 1479 O O . ARG A 1 193 ? 16.069 -1.506 7.903 1.00 95.50 193 ARG A O 1
ATOM 1486 N N . GLN A 1 194 ? 15.687 -1.054 5.742 1.00 94.31 194 GLN A N 1
ATOM 1487 C CA . GLN A 1 194 ? 14.262 -0.759 5.927 1.00 94.31 194 GLN A CA 1
ATOM 1488 C C . GLN A 1 194 ? 13.478 -1.970 6.442 1.00 94.31 194 GLN A C 1
ATOM 1490 O O . GLN A 1 194 ? 12.607 -1.818 7.299 1.00 94.31 194 GLN A O 1
ATOM 1495 N N . ARG A 1 195 ? 13.785 -3.181 5.961 1.00 95.56 195 ARG A N 1
ATOM 1496 C CA . ARG A 1 195 ? 13.179 -4.422 6.466 1.00 95.56 195 ARG A CA 1
ATOM 1497 C C . ARG A 1 195 ? 13.534 -4.653 7.929 1.00 95.56 195 ARG A C 1
ATOM 1499 O O . ARG A 1 195 ? 12.632 -4.888 8.728 1.00 95.56 195 ARG A O 1
ATOM 1506 N N . GLN A 1 196 ? 14.803 -4.501 8.295 1.00 95.69 196 GLN A N 1
ATOM 1507 C CA . GLN A 1 196 ? 15.262 -4.645 9.678 1.00 95.69 196 GLN A CA 1
ATOM 1508 C C . GLN A 1 196 ? 14.628 -3.602 10.607 1.00 95.69 196 GLN A C 1
ATOM 1510 O O . GLN A 1 196 ? 14.194 -3.935 11.710 1.00 95.69 196 GLN A O 1
ATOM 1515 N N . GLU A 1 197 ? 14.505 -2.350 10.165 1.00 94.94 197 GLU A N 1
ATOM 1516 C CA . GLU A 1 197 ? 13.807 -1.301 10.913 1.00 94.94 197 GLU A CA 1
ATOM 1517 C C . GLU A 1 197 ? 12.314 -1.607 11.072 1.00 94.94 197 GLU A C 1
ATOM 1519 O O . GLU A 1 197 ? 11.767 -1.451 12.168 1.00 94.94 197 GLU A O 1
ATOM 1524 N N . ALA A 1 198 ? 11.657 -2.097 10.018 1.00 95.62 198 ALA A N 1
ATOM 1525 C CA . ALA A 1 198 ? 10.256 -2.499 10.062 1.00 95.62 198 ALA A CA 1
ATOM 1526 C C . ALA A 1 198 ? 10.030 -3.695 10.999 1.00 95.62 198 ALA A C 1
ATOM 1528 O O . ALA A 1 198 ? 9.074 -3.695 11.777 1.00 95.62 198 ALA A O 1
ATOM 1529 N N . GLU A 1 199 ? 10.910 -4.696 10.982 1.00 94.94 199 GLU A N 1
ATOM 1530 C CA . GLU A 1 199 ? 10.865 -5.831 11.906 1.00 94.94 199 GLU A CA 1
ATOM 1531 C C . GLU A 1 199 ? 11.114 -5.395 13.350 1.00 94.94 199 GLU A C 1
ATOM 1533 O O . GLU A 1 199 ? 10.352 -5.765 14.245 1.00 94.94 199 GLU A O 1
ATOM 1538 N N . ALA A 1 200 ? 12.110 -4.541 13.591 1.00 96.50 200 ALA A N 1
ATOM 1539 C CA . ALA A 1 200 ? 12.366 -3.982 14.913 1.00 96.50 200 ALA A CA 1
ATOM 1540 C C . ALA A 1 200 ? 11.172 -3.154 15.419 1.00 96.50 200 ALA A C 1
ATOM 1542 O O . ALA A 1 200 ? 10.807 -3.241 16.596 1.00 96.50 200 ALA A O 1
ATOM 1543 N N . ALA A 1 201 ? 10.525 -2.379 14.544 1.00 95.56 201 ALA A N 1
ATOM 1544 C CA . ALA A 1 201 ? 9.314 -1.635 14.869 1.00 95.56 201 ALA A CA 1
ATOM 1545 C C . ALA A 1 201 ? 8.144 -2.571 15.208 1.00 95.56 201 ALA A C 1
ATOM 1547 O O . ALA A 1 201 ? 7.469 -2.352 16.217 1.00 95.56 201 ALA A O 1
ATOM 1548 N N . ARG A 1 202 ? 7.945 -3.649 14.436 1.00 95.94 202 ARG A N 1
ATOM 1549 C CA . ARG A 1 202 ? 6.937 -4.685 14.719 1.00 95.94 202 ARG A CA 1
ATOM 1550 C C . ARG A 1 202 ? 7.183 -5.354 16.068 1.00 95.94 202 ARG A C 1
ATOM 1552 O O . ARG A 1 202 ? 6.280 -5.382 16.897 1.00 95.94 202 ARG A O 1
ATOM 1559 N N . GLN A 1 203 ? 8.414 -5.779 16.349 1.00 95.75 203 GLN A N 1
ATOM 1560 C CA . GLN A 1 203 ? 8.769 -6.387 17.635 1.00 95.75 203 GLN A CA 1
ATOM 1561 C C . GLN A 1 203 ? 8.559 -5.424 18.813 1.00 95.75 203 GLN A C 1
ATOM 1563 O O . GLN A 1 203 ? 8.092 -5.831 19.879 1.00 95.75 203 GLN A O 1
ATOM 1568 N N . ARG A 1 204 ? 8.881 -4.132 18.652 1.00 95.62 204 ARG A N 1
ATOM 1569 C CA . ARG A 1 204 ? 8.601 -3.109 19.675 1.00 95.62 204 ARG A CA 1
ATOM 1570 C C . ARG A 1 204 ? 7.098 -2.929 19.889 1.00 95.62 204 ARG A C 1
ATOM 1572 O O . ARG A 1 204 ? 6.666 -2.850 21.038 1.00 95.62 204 ARG A O 1
ATOM 1579 N N . ALA A 1 205 ? 6.312 -2.897 18.815 1.00 95.69 205 ALA A N 1
ATOM 1580 C CA . ALA A 1 205 ? 4.859 -2.783 18.886 1.00 95.69 205 ALA A CA 1
ATOM 1581 C C . ALA A 1 205 ? 4.222 -4.002 19.571 1.00 95.69 205 ALA A C 1
ATOM 1583 O O . ALA A 1 205 ? 3.370 -3.832 20.442 1.00 95.69 205 ALA A O 1
ATOM 1584 N N . GLU A 1 206 ? 4.677 -5.216 19.257 1.00 96.06 206 GLU A N 1
ATOM 1585 C CA . GLU A 1 206 ? 4.223 -6.450 19.905 1.00 96.06 206 GLU A CA 1
ATOM 1586 C C . GLU A 1 206 ? 4.563 -6.473 21.395 1.00 96.06 206 GLU A C 1
ATOM 1588 O O . GLU A 1 206 ? 3.686 -6.739 22.219 1.00 96.06 206 GLU A O 1
ATOM 1593 N N . LYS A 1 207 ? 5.799 -6.114 21.771 1.00 96.44 207 LYS A N 1
ATOM 1594 C CA . LYS A 1 207 ? 6.200 -6.002 23.183 1.00 96.44 207 LYS A CA 1
ATOM 1595 C C . LYS A 1 207 ? 5.364 -4.961 23.928 1.00 96.44 207 LYS A C 1
ATOM 1597 O O . LYS A 1 207 ? 4.911 -5.226 25.039 1.00 96.44 207 LYS A O 1
ATOM 1602 N N . ALA A 1 208 ? 5.111 -3.803 23.317 1.00 96.62 208 ALA A N 1
ATOM 1603 C CA . ALA A 1 208 ? 4.263 -2.768 23.904 1.00 96.62 208 ALA A CA 1
ATOM 1604 C C . ALA A 1 208 ? 2.802 -3.231 24.047 1.00 96.62 208 ALA A C 1
ATOM 1606 O O . ALA A 1 208 ? 2.171 -2.979 25.074 1.00 96.62 208 ALA A O 1
ATOM 1607 N N . ALA A 1 209 ? 2.262 -3.939 23.053 1.00 96.50 209 ALA A N 1
ATOM 1608 C CA . ALA A 1 209 ? 0.917 -4.501 23.109 1.00 96.50 209 ALA A CA 1
ATOM 1609 C C . ALA A 1 209 ? 0.797 -5.585 24.191 1.00 96.50 209 ALA A C 1
ATOM 1611 O O . ALA A 1 209 ? -0.176 -5.588 24.946 1.00 96.50 209 ALA A O 1
ATOM 1612 N N . ALA A 1 210 ? 1.794 -6.463 24.313 1.00 96.69 210 ALA A N 1
ATOM 1613 C CA . ALA A 1 210 ? 1.858 -7.476 25.360 1.00 96.69 210 ALA A CA 1
ATOM 1614 C C . ALA A 1 210 ? 1.937 -6.842 26.758 1.00 96.69 210 ALA A C 1
ATOM 1616 O O . ALA A 1 210 ? 1.178 -7.228 27.645 1.00 96.69 210 ALA A O 1
ATOM 1617 N N . ALA A 1 211 ? 2.772 -5.813 26.938 1.00 96.62 211 ALA A N 1
ATOM 1618 C CA . ALA A 1 211 ? 2.863 -5.071 28.195 1.00 96.62 211 ALA A CA 1
ATOM 1619 C C . ALA A 1 211 ? 1.523 -4.417 28.575 1.00 96.62 211 ALA A C 1
ATOM 1621 O O . ALA A 1 211 ? 1.070 -4.557 29.709 1.00 96.62 211 ALA A O 1
ATOM 1622 N N . ARG A 1 212 ? 0.834 -3.786 27.612 1.00 96.44 212 ARG A N 1
ATOM 1623 C CA . ARG A 1 212 ? -0.506 -3.211 27.830 1.00 96.44 212 ARG A CA 1
ATOM 1624 C C . ARG A 1 212 ? -1.540 -4.267 28.220 1.00 96.44 212 ARG A C 1
ATOM 1626 O O . ARG A 1 212 ? -2.372 -4.010 29.086 1.00 96.44 212 ARG A O 1
ATOM 1633 N N . ARG A 1 213 ? -1.508 -5.450 27.597 1.00 95.81 213 ARG A N 1
ATOM 1634 C CA . ARG A 1 213 ? -2.400 -6.565 27.963 1.00 95.81 213 ARG A CA 1
ATOM 1635 C C . ARG A 1 213 ? -2.140 -7.030 29.395 1.00 95.81 213 ARG A C 1
ATOM 1637 O O . ARG A 1 213 ? -3.090 -7.125 30.166 1.00 95.81 213 ARG A O 1
ATOM 1644 N N . ALA A 1 214 ? -0.875 -7.217 29.767 1.00 96.75 214 ALA A N 1
ATOM 1645 C CA . ALA A 1 214 ? -0.500 -7.609 31.124 1.00 96.75 214 ALA A CA 1
ATOM 1646 C C . ALA A 1 214 ? -0.935 -6.562 32.169 1.00 96.75 214 ALA A C 1
ATOM 1648 O O . ALA A 1 214 ? -1.475 -6.917 33.215 1.00 96.75 214 ALA A O 1
ATOM 1649 N N . GLU A 1 215 ? -0.773 -5.268 31.876 1.00 97.12 215 GLU A N 1
ATOM 1650 C CA . GLU A 1 215 ? -1.230 -4.182 32.753 1.00 97.12 215 GLU A CA 1
ATOM 1651 C C . GLU A 1 215 ? -2.758 -4.192 32.932 1.00 97.12 215 GLU A C 1
ATOM 1653 O O . GLU A 1 215 ? -3.268 -4.060 34.049 1.00 97.12 215 GLU A O 1
ATOM 1658 N N . LEU A 1 216 ? -3.511 -4.396 31.845 1.00 96.75 216 LEU A N 1
ATOM 1659 C CA . LEU A 1 216 ? -4.969 -4.511 31.901 1.00 96.75 216 LEU A CA 1
ATOM 1660 C C . LEU A 1 216 ? -5.411 -5.718 32.731 1.00 96.75 216 LEU A C 1
ATOM 1662 O O . LEU A 1 216 ? -6.325 -5.586 33.547 1.00 96.75 216 LEU A O 1
ATOM 1666 N N . GLU A 1 217 ? -4.761 -6.868 32.568 1.00 96.81 217 GLU A N 1
ATOM 1667 C CA . GLU A 1 217 ? -5.034 -8.070 33.359 1.00 96.81 217 GLU A CA 1
ATOM 1668 C C . GLU A 1 217 ? -4.748 -7.845 34.848 1.00 96.81 217 GLU A C 1
ATOM 1670 O O . GLU A 1 217 ? -5.595 -8.158 35.689 1.00 96.81 217 GLU A O 1
ATOM 1675 N N . GLN A 1 218 ? -3.618 -7.218 35.186 1.00 96.56 218 GLN A N 1
ATOM 1676 C CA . GLN A 1 218 ? -3.291 -6.846 36.566 1.00 96.56 218 GLN A CA 1
ATOM 1677 C C . GLN A 1 218 ? -4.334 -5.890 37.152 1.00 96.56 218 GLN A C 1
ATOM 1679 O O . GLN A 1 218 ? -4.835 -6.104 38.259 1.00 96.56 218 GLN A O 1
ATOM 1684 N N . ARG A 1 219 ? -4.735 -4.861 36.398 1.00 96.94 219 ARG A N 1
ATOM 1685 C CA . ARG A 1 219 ? -5.774 -3.917 36.827 1.00 96.94 219 ARG A CA 1
ATOM 1686 C C . ARG A 1 219 ? -7.120 -4.611 37.030 1.00 96.94 219 ARG A C 1
ATOM 1688 O O . ARG A 1 219 ? -7.826 -4.314 37.996 1.00 96.94 219 ARG A O 1
ATOM 1695 N N . GLN A 1 220 ? -7.487 -5.539 36.150 1.00 96.31 220 GLN A N 1
ATOM 1696 C CA . GLN A 1 220 ? -8.702 -6.338 36.298 1.00 96.31 220 GLN A CA 1
ATOM 1697 C C . GLN A 1 220 ? -8.634 -7.248 37.528 1.00 96.31 220 GLN A C 1
ATOM 1699 O O . GLN A 1 220 ? -9.618 -7.330 38.263 1.00 96.31 220 GLN A O 1
ATOM 1704 N N . ALA A 1 221 ? -7.493 -7.887 37.791 1.00 97.12 221 ALA A N 1
ATOM 1705 C CA . ALA A 1 221 ? -7.287 -8.707 38.981 1.00 97.12 221 ALA A CA 1
ATOM 1706 C C . ALA A 1 221 ? -7.432 -7.875 40.267 1.00 97.12 221 ALA A C 1
ATOM 1708 O O . ALA A 1 221 ? -8.201 -8.245 41.156 1.00 97.12 221 ALA A O 1
ATOM 1709 N N . LEU A 1 222 ? -6.799 -6.699 40.328 1.00 97.31 222 LEU A N 1
ATOM 1710 C CA . LEU A 1 222 ? -6.932 -5.772 41.457 1.00 97.31 222 LEU A CA 1
ATOM 1711 C C . LEU A 1 222 ? -8.379 -5.300 41.649 1.00 97.31 222 LEU A C 1
ATOM 1713 O O . LEU A 1 222 ? -8.884 -5.278 42.771 1.00 97.31 222 LEU A O 1
ATOM 1717 N N . ASN A 1 223 ? -9.083 -4.969 40.565 1.00 96.56 223 ASN A N 1
ATOM 1718 C CA . ASN A 1 223 ? -10.492 -4.583 40.639 1.00 96.56 223 ASN A CA 1
ATOM 1719 C C . ASN A 1 223 ? -11.390 -5.731 41.119 1.00 96.56 223 ASN A C 1
ATOM 1721 O O . ASN A 1 223 ? -12.300 -5.492 41.913 1.00 96.56 223 ASN A O 1
ATOM 1725 N N . LYS A 1 224 ? -11.133 -6.975 40.692 1.00 97.25 224 LYS A N 1
ATOM 1726 C CA . LYS A 1 224 ? -11.852 -8.161 41.188 1.00 97.25 224 LYS A CA 1
ATOM 1727 C C . LYS A 1 224 ? -11.657 -8.336 42.695 1.00 97.25 224 LYS A C 1
ATOM 1729 O O . LYS A 1 224 ? -12.640 -8.568 43.397 1.00 97.25 224 LYS A O 1
ATOM 1734 N N . MET A 1 225 ? -10.431 -8.161 43.194 1.00 97.00 225 MET A N 1
ATOM 1735 C CA . MET A 1 225 ? -10.134 -8.224 44.630 1.00 97.00 225 MET A CA 1
ATOM 1736 C C . MET A 1 225 ? -10.872 -7.131 45.411 1.00 97.00 225 MET A C 1
ATOM 1738 O O . MET A 1 225 ? -11.594 -7.439 46.357 1.00 97.00 225 MET A O 1
ATOM 1742 N N . ARG A 1 226 ? -10.807 -5.874 44.950 1.00 96.94 226 ARG A N 1
ATOM 1743 C CA . ARG A 1 226 ? -11.535 -4.749 45.566 1.00 96.94 226 ARG A CA 1
ATOM 1744 C C . ARG A 1 226 ? -13.048 -4.978 45.594 1.00 96.94 226 ARG A C 1
ATOM 1746 O O . ARG A 1 226 ? -13.701 -4.728 46.603 1.00 96.94 226 ARG A O 1
ATOM 1753 N N . LEU A 1 227 ? -13.625 -5.489 44.506 1.00 96.94 227 LEU A N 1
ATOM 1754 C CA . LEU A 1 227 ? -15.052 -5.824 44.450 1.00 96.94 227 LEU A CA 1
ATOM 1755 C C . LEU A 1 227 ? -15.419 -6.946 45.426 1.00 96.94 227 LEU A C 1
ATOM 1757 O O . LEU A 1 227 ? -16.482 -6.889 46.046 1.00 96.94 227 LEU A O 1
ATOM 1761 N N . ALA A 1 228 ? -14.563 -7.960 45.569 1.00 97.00 228 ALA A N 1
ATOM 1762 C CA . ALA A 1 228 ? -14.772 -9.037 46.529 1.00 97.00 228 ALA A CA 1
ATOM 1763 C C . ALA A 1 228 ? -14.738 -8.520 47.977 1.00 97.00 228 ALA A C 1
ATOM 1765 O O . ALA A 1 228 ? -15.599 -8.895 48.773 1.00 97.00 228 ALA A O 1
ATOM 1766 N N . GLU A 1 229 ? -13.811 -7.619 48.305 1.00 96.81 229 GLU A N 1
ATOM 1767 C CA . GLU A 1 229 ? -13.741 -6.962 49.616 1.00 96.81 229 GLU A CA 1
ATOM 1768 C C . GLU A 1 229 ? -14.984 -6.118 49.901 1.00 96.81 229 GLU A C 1
ATOM 1770 O O . GLU A 1 229 ? -15.617 -6.296 50.939 1.00 96.81 229 GLU A O 1
ATOM 1775 N N . VAL A 1 230 ? -15.410 -5.272 48.958 1.00 96.69 230 VAL A N 1
ATOM 1776 C CA . VAL A 1 230 ? -16.631 -4.463 49.114 1.00 96.69 230 VAL A CA 1
ATOM 1777 C C . VAL A 1 230 ? -17.864 -5.347 49.306 1.00 96.69 230 VAL A C 1
ATOM 1779 O O . VAL A 1 230 ? -18.711 -5.048 50.148 1.00 96.69 230 VAL A O 1
ATOM 1782 N N . LYS A 1 231 ? -17.974 -6.459 48.566 1.00 96.50 231 LYS A N 1
ATOM 1783 C CA . LYS A 1 231 ? -19.063 -7.431 48.753 1.00 96.50 231 LYS A CA 1
ATOM 1784 C C . LYS A 1 231 ? -19.027 -8.060 50.145 1.00 96.50 231 LYS A C 1
ATOM 1786 O O . LYS A 1 231 ? -20.071 -8.133 50.787 1.00 96.50 231 LYS A O 1
ATOM 1791 N N . ARG A 1 232 ? -17.849 -8.472 50.627 1.00 97.00 232 ARG A N 1
ATOM 1792 C CA . ARG A 1 232 ? -17.680 -9.016 51.985 1.00 97.00 232 ARG A CA 1
ATOM 1793 C C . ARG A 1 232 ? -18.068 -7.994 53.051 1.00 97.00 232 ARG A C 1
ATOM 1795 O O . ARG A 1 232 ? -18.830 -8.339 53.947 1.00 97.00 232 ARG A O 1
ATOM 1802 N N . MET A 1 233 ? -17.620 -6.747 52.916 1.00 95.44 233 MET A N 1
ATOM 1803 C CA . MET A 1 233 ? -17.960 -5.663 53.842 1.00 95.44 233 MET A CA 1
ATOM 1804 C C . MET A 1 233 ? -19.464 -5.376 53.859 1.00 95.44 233 MET A C 1
ATOM 1806 O O . MET A 1 233 ? -20.052 -5.271 54.931 1.00 95.44 233 MET A O 1
ATOM 1810 N N . LYS A 1 234 ? -20.121 -5.305 52.693 1.00 95.00 234 LYS A N 1
ATOM 1811 C CA . LYS A 1 234 ? -21.580 -5.116 52.620 1.00 95.00 234 LYS A CA 1
ATOM 1812 C C . LYS A 1 234 ? -22.354 -6.279 53.235 1.00 95.00 234 LYS A C 1
ATOM 1814 O O . LYS A 1 234 ? -23.336 -6.047 53.930 1.00 95.00 234 LYS A O 1
ATOM 1819 N N . GLU A 1 235 ? -21.921 -7.514 53.000 1.00 95.44 235 GLU A N 1
ATOM 1820 C CA . GLU A 1 235 ? -22.545 -8.699 53.597 1.00 95.44 235 GLU A CA 1
ATOM 1821 C C . GLU A 1 235 ? -22.380 -8.705 55.125 1.00 95.44 235 GLU A C 1
ATOM 1823 O O . GLU A 1 235 ? -23.337 -8.974 55.847 1.00 95.44 235 GLU A O 1
ATOM 1828 N N . GLN A 1 236 ? -21.199 -8.339 55.636 1.00 94.75 236 GLN A N 1
ATOM 1829 C CA . GLN A 1 236 ? -20.971 -8.174 57.074 1.00 94.75 236 GLN A CA 1
ATOM 1830 C C . GLN A 1 236 ? -21.855 -7.073 57.666 1.00 94.75 236 GLN A C 1
ATOM 1832 O O . GLN A 1 236 ? -22.535 -7.322 58.658 1.00 94.75 236 GLN A O 1
ATOM 1837 N N . GLN A 1 237 ? -21.931 -5.902 57.026 1.00 94.94 237 GLN A N 1
ATOM 1838 C CA . GLN A 1 237 ? -22.824 -4.820 57.449 1.00 94.94 237 GLN A CA 1
ATOM 1839 C C . GLN A 1 237 ? -24.291 -5.255 57.453 1.00 94.94 237 GLN A C 1
ATOM 1841 O O . GLN A 1 237 ? -25.018 -4.929 58.388 1.00 94.94 237 GLN A O 1
ATOM 1846 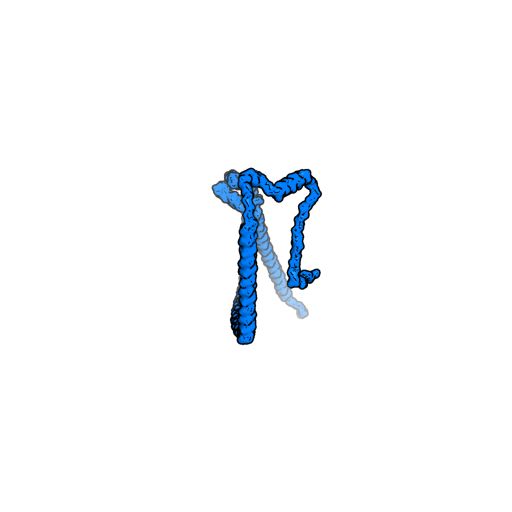N N . ARG A 1 238 ? -24.730 -6.027 56.450 1.00 95.69 238 ARG A N 1
ATOM 1847 C CA . ARG A 1 238 ? -26.099 -6.552 56.401 1.00 95.69 238 ARG A CA 1
ATOM 1848 C C . ARG A 1 238 ? -26.370 -7.500 57.564 1.00 95.69 238 ARG A C 1
ATOM 1850 O O . ARG A 1 238 ? -27.381 -7.351 58.238 1.00 95.69 238 ARG A O 1
ATOM 1857 N N . ARG A 1 239 ? -25.441 -8.414 57.855 1.00 95.06 239 ARG A N 1
ATOM 1858 C CA . ARG A 1 239 ? -25.543 -9.336 58.998 1.00 95.06 239 ARG A CA 1
ATOM 1859 C C . ARG A 1 239 ? -25.524 -8.608 60.337 1.00 95.06 239 ARG A C 1
ATOM 1861 O O . ARG A 1 239 ? -26.257 -8.988 61.243 1.00 95.06 239 ARG A O 1
ATOM 1868 N N . GLU A 1 240 ? -24.702 -7.575 60.488 1.00 94.44 240 GLU A N 1
ATOM 1869 C CA . GLU A 1 240 ? -24.702 -6.744 61.694 1.00 94.44 240 GLU A CA 1
ATOM 1870 C C . GLU A 1 240 ? -26.008 -5.965 61.847 1.00 94.44 240 GLU A C 1
ATOM 1872 O O . GLU A 1 240 ? -26.557 -5.927 62.946 1.00 94.44 240 GLU A O 1
ATOM 1877 N N . ALA A 1 241 ? -26.538 -5.395 60.764 1.00 94.75 241 ALA A N 1
ATOM 1878 C CA . ALA A 1 241 ? -27.831 -4.720 60.769 1.00 94.75 241 ALA A CA 1
ATOM 1879 C C . ALA A 1 241 ? -28.974 -5.688 61.117 1.00 94.75 241 ALA A C 1
ATOM 1881 O O . ALA A 1 241 ? -29.800 -5.366 61.965 1.00 94.75 241 ALA A O 1
ATOM 1882 N N . GLU A 1 242 ? -28.981 -6.896 60.544 1.00 94.94 242 GLU A N 1
ATOM 1883 C CA . GLU A 1 242 ? -29.936 -7.961 60.881 1.00 94.94 242 GLU A CA 1
ATOM 1884 C C . GLU A 1 242 ? -29.826 -8.359 62.364 1.00 94.94 242 GLU A C 1
ATOM 1886 O O . GLU A 1 242 ? -30.841 -8.466 63.051 1.00 94.94 242 GLU A O 1
ATOM 1891 N N . ARG A 1 243 ? -28.604 -8.504 62.901 1.00 94.25 243 ARG A N 1
ATOM 1892 C CA . ARG A 1 243 ? -28.377 -8.784 64.331 1.00 94.25 243 ARG A CA 1
ATOM 1893 C C . ARG A 1 243 ? -28.866 -7.653 65.234 1.00 94.25 243 ARG A C 1
ATOM 1895 O O . ARG A 1 243 ? -29.492 -7.933 66.253 1.00 94.25 243 ARG A O 1
ATOM 1902 N N . ARG A 1 244 ? -28.601 -6.393 64.875 1.00 93.75 244 ARG A N 1
ATOM 1903 C CA . ARG A 1 244 ? -29.078 -5.219 65.625 1.00 93.75 244 ARG A CA 1
ATOM 1904 C C . ARG A 1 244 ? -30.601 -5.139 65.603 1.00 93.75 244 ARG A C 1
ATOM 1906 O O . ARG A 1 244 ? -31.201 -5.025 66.664 1.00 93.75 244 ARG A O 1
ATOM 1913 N N . ALA A 1 245 ? -31.222 -5.305 64.437 1.00 93.75 245 ALA A N 1
ATOM 1914 C CA . ALA A 1 245 ? -32.676 -5.322 64.301 1.00 93.75 245 ALA A CA 1
ATOM 1915 C C . ALA A 1 245 ? -33.316 -6.461 65.113 1.00 93.75 245 ALA A C 1
ATOM 1917 O O . ALA A 1 245 ? -34.326 -6.250 65.783 1.00 93.75 245 ALA A O 1
ATOM 1918 N N . ALA A 1 246 ? -32.714 -7.656 65.112 1.00 93.00 246 ALA A N 1
ATOM 1919 C CA . ALA A 1 246 ? -33.175 -8.774 65.932 1.00 93.00 246 ALA A CA 1
ATOM 1920 C C . ALA A 1 246 ? -33.040 -8.486 67.438 1.00 93.00 246 ALA A C 1
ATOM 1922 O O . ALA A 1 246 ? -33.955 -8.790 68.204 1.00 93.00 246 ALA A O 1
ATOM 1923 N N . ALA A 1 247 ? -31.937 -7.866 67.869 1.00 92.00 247 ALA A N 1
ATOM 1924 C CA . ALA A 1 247 ? -31.736 -7.468 69.261 1.00 92.00 247 ALA A CA 1
ATOM 1925 C C . ALA A 1 247 ? -32.736 -6.384 69.699 1.00 92.00 247 ALA A C 1
ATOM 1927 O O . ALA A 1 247 ? -33.350 -6.506 70.757 1.00 92.00 247 ALA A O 1
ATOM 1928 N N . GLU A 1 248 ? -32.965 -5.362 68.872 1.00 92.38 248 GLU A N 1
ATOM 1929 C CA . GLU A 1 248 ?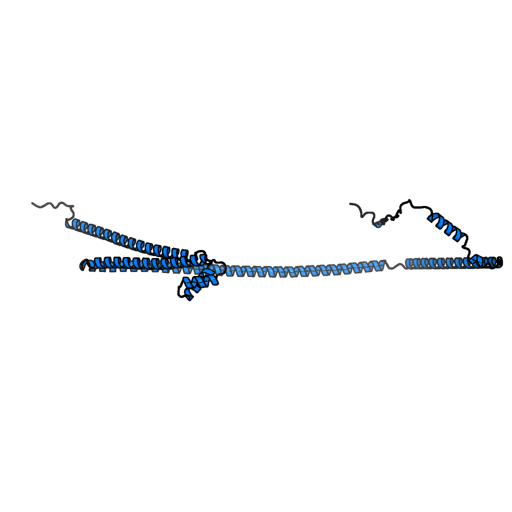 -33.975 -4.327 69.118 1.00 92.38 248 GLU A CA 1
ATOM 1930 C C . GLU A 1 248 ? -35.387 -4.917 69.182 1.00 92.38 248 GLU A C 1
ATOM 1932 O O . GLU A 1 248 ? -36.159 -4.582 70.083 1.00 92.38 248 GLU A O 1
ATOM 1937 N N . ALA A 1 249 ? -35.718 -5.842 68.276 1.00 89.75 249 ALA A N 1
ATOM 1938 C CA . ALA A 1 249 ? -36.988 -6.557 68.300 1.00 89.75 249 ALA A CA 1
ATOM 1939 C C . ALA A 1 249 ? -37.148 -7.387 69.583 1.00 89.75 249 ALA A C 1
ATOM 1941 O O . ALA A 1 249 ? -38.224 -7.370 70.179 1.00 89.75 249 ALA A O 1
ATOM 1942 N N . ALA A 1 250 ? -36.088 -8.056 70.049 1.00 89.75 250 ALA A N 1
ATOM 1943 C CA . ALA A 1 250 ? -36.099 -8.814 71.299 1.00 89.75 250 ALA A CA 1
ATOM 1944 C C . ALA A 1 250 ? -36.282 -7.908 72.529 1.00 89.75 250 ALA A C 1
ATOM 1946 O O . ALA A 1 250 ? -37.097 -8.218 73.399 1.00 89.75 250 ALA A O 1
ATOM 1947 N N . ILE A 1 251 ? -35.597 -6.760 72.584 1.00 87.50 251 ILE A N 1
ATOM 1948 C CA . ILE A 1 251 ? -35.766 -5.764 73.656 1.00 87.50 251 ILE A CA 1
ATOM 1949 C C . ILE A 1 251 ? -37.197 -5.219 73.648 1.00 87.50 251 ILE A C 1
ATOM 1951 O O . ILE A 1 251 ? -37.856 -5.183 74.686 1.00 87.50 251 ILE A O 1
ATOM 1955 N N . LYS A 1 252 ? -37.715 -4.837 72.475 1.00 86.19 252 LYS A N 1
ATOM 1956 C CA . LYS A 1 252 ? -39.089 -4.345 72.331 1.00 86.19 252 LYS A CA 1
ATOM 1957 C C . LYS A 1 252 ? -40.110 -5.408 72.737 1.00 86.19 252 LYS A C 1
ATOM 1959 O O . LYS A 1 252 ? -41.074 -5.080 73.423 1.00 86.19 252 LYS A O 1
ATOM 1964 N N . ALA A 1 253 ? -39.890 -6.668 72.362 1.00 85.56 253 ALA A N 1
ATOM 1965 C CA . ALA A 1 253 ? 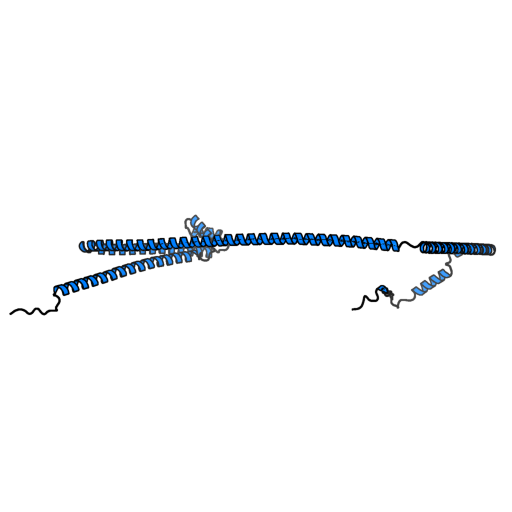-40.733 -7.785 72.771 1.00 85.56 253 ALA A CA 1
ATOM 1966 C C . ALA A 1 253 ? -40.720 -7.962 74.296 1.00 85.56 253 ALA A C 1
ATOM 1968 O O . ALA A 1 253 ? -41.792 -8.034 74.895 1.00 85.56 253 ALA A O 1
ATOM 1969 N N . ALA A 1 254 ? -39.543 -7.935 74.931 1.00 81.69 254 ALA A N 1
ATOM 1970 C CA . ALA A 1 254 ? -39.400 -8.030 76.383 1.00 81.69 254 ALA A CA 1
ATOM 1971 C C . ALA A 1 254 ? -40.088 -6.868 77.124 1.00 81.69 254 ALA A C 1
ATOM 1973 O O . ALA A 1 254 ? -40.794 -7.099 78.103 1.00 81.69 254 ALA A O 1
ATOM 1974 N N . LEU A 1 255 ? -39.955 -5.634 76.625 1.00 80.44 255 LEU A N 1
ATOM 1975 C CA . LEU A 1 255 ? -40.639 -4.456 77.176 1.00 80.44 255 LEU A CA 1
ATOM 1976 C C . LEU A 1 255 ? -42.157 -4.483 76.942 1.00 80.44 255 LEU A C 1
ATOM 1978 O O . LEU A 1 255 ? -42.907 -3.886 77.710 1.00 80.44 255 LEU A O 1
ATOM 1982 N N . SER A 1 256 ? -42.621 -5.163 75.888 1.00 76.94 256 SER A N 1
ATOM 1983 C CA . SER A 1 256 ? -44.048 -5.291 75.570 1.00 76.94 256 SER A CA 1
ATOM 1984 C C . SER A 1 256 ? -44.783 -6.330 76.417 1.00 76.94 256 SER A C 1
ATOM 1986 O O . SER A 1 256 ? -46.012 -6.375 76.367 1.00 76.94 256 SER A O 1
ATOM 1988 N N . VAL A 1 257 ? -44.066 -7.158 77.192 1.00 78.94 257 VAL A N 1
ATOM 1989 C CA . VAL A 1 257 ? -44.685 -8.144 78.085 1.00 78.94 257 VAL A CA 1
ATOM 1990 C C . VAL A 1 257 ? -45.499 -7.393 79.148 1.00 78.94 257 VAL A C 1
ATOM 1992 O O . VAL A 1 257 ? -44.913 -6.704 79.985 1.00 78.94 257 VAL A O 1
ATOM 1995 N N . PRO A 1 258 ? -46.843 -7.515 79.164 1.00 78.19 258 PRO A N 1
ATOM 1996 C CA . PRO A 1 258 ? -47.666 -6.745 80.086 1.00 78.19 258 PRO A CA 1
ATOM 1997 C C . PRO A 1 258 ? -47.347 -7.116 81.532 1.00 78.19 258 PRO A C 1
ATOM 1999 O O . PRO A 1 258 ? -47.257 -8.302 81.872 1.00 78.19 258 PRO A O 1
ATOM 2002 N N . THR A 1 259 ? -47.218 -6.118 82.403 1.00 82.62 259 THR A N 1
ATOM 2003 C CA . THR A 1 259 ? -46.980 -6.365 83.830 1.00 82.62 259 THR A CA 1
ATOM 2004 C C . THR A 1 259 ? -48.164 -7.126 84.446 1.00 82.62 259 THR A C 1
ATOM 2006 O O . THR A 1 259 ? -49.299 -7.003 83.971 1.00 82.62 259 THR A O 1
ATOM 2009 N N . PRO A 1 260 ? -47.959 -7.919 85.515 1.00 81.50 260 PRO A N 1
ATOM 2010 C CA . PRO A 1 260 ? -49.047 -8.660 86.160 1.00 81.50 260 PRO A CA 1
ATOM 2011 C C . PRO A 1 260 ? -50.218 -7.752 86.572 1.00 81.50 260 PRO A C 1
ATOM 2013 O O . PRO A 1 260 ? -51.372 -8.129 86.391 1.00 81.50 260 PRO A O 1
ATOM 2016 N N . GLN A 1 261 ? -49.937 -6.515 86.995 1.00 82.69 261 GLN A N 1
ATOM 2017 C CA . GLN A 1 261 ? -50.961 -5.514 87.305 1.00 82.69 261 GLN A CA 1
ATOM 2018 C C . GLN A 1 261 ? -51.756 -5.056 86.070 1.00 82.69 261 GLN A C 1
ATOM 2020 O O . GLN A 1 261 ? -52.967 -4.867 86.156 1.00 82.69 261 GLN A O 1
ATOM 2025 N N . GLN A 1 262 ? -51.113 -4.888 84.908 1.00 83.50 262 GLN A N 1
ATOM 2026 C CA . GLN A 1 262 ? -51.810 -4.566 83.657 1.00 83.50 262 GLN A CA 1
ATOM 2027 C C . GLN A 1 262 ? -52.699 -5.726 83.204 1.00 83.50 262 GLN A C 1
ATOM 2029 O O . GLN A 1 262 ? -53.849 -5.494 82.832 1.00 83.50 262 GLN A O 1
ATOM 2034 N N . ARG A 1 263 ? -52.210 -6.972 83.302 1.00 84.75 263 ARG A N 1
ATOM 2035 C CA . ARG A 1 263 ? -53.017 -8.174 83.026 1.00 84.75 263 ARG A CA 1
ATOM 2036 C C . ARG A 1 263 ? -54.245 -8.239 83.931 1.00 84.75 263 ARG A C 1
ATOM 2038 O O . ARG A 1 263 ? -55.345 -8.475 83.440 1.00 84.75 263 ARG A O 1
ATOM 2045 N N . GLN A 1 264 ? -54.070 -7.956 85.220 1.00 86.62 264 GLN A N 1
ATOM 2046 C CA . GLN A 1 264 ? -55.161 -7.942 86.189 1.00 86.62 264 GLN A CA 1
ATOM 2047 C C . GLN A 1 264 ? -56.176 -6.831 85.897 1.00 86.62 264 GLN A C 1
ATOM 2049 O O . GLN A 1 264 ? -57.360 -7.116 85.801 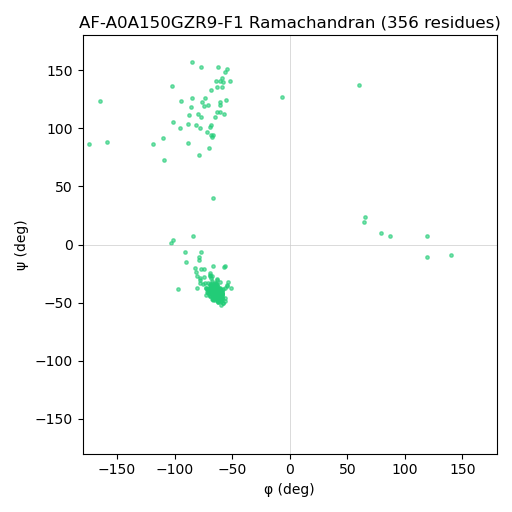1.00 86.62 264 GLN A O 1
ATOM 2054 N N . ARG A 1 265 ? -55.737 -5.599 85.599 1.00 88.31 265 ARG A N 1
ATOM 2055 C CA . ARG A 1 265 ? -56.643 -4.507 85.188 1.00 88.31 265 ARG A CA 1
ATOM 2056 C C . ARG A 1 265 ? -57.454 -4.844 83.933 1.00 88.31 265 ARG A C 1
ATOM 2058 O O . ARG A 1 265 ? -58.625 -4.479 83.846 1.00 88.31 265 ARG A O 1
ATOM 2065 N N . VAL A 1 266 ? -56.845 -5.514 82.951 1.00 89.81 266 VAL A N 1
ATOM 2066 C CA . VAL A 1 266 ? -57.542 -5.976 81.737 1.00 89.81 266 VAL A CA 1
ATOM 2067 C C . VAL A 1 266 ? -58.551 -7.073 82.078 1.00 89.81 266 VAL A C 1
ATOM 2069 O O . VAL A 1 266 ? -59.682 -7.021 81.592 1.00 89.81 266 VAL A O 1
ATOM 2072 N N . ALA A 1 267 ? -58.184 -8.024 82.941 1.00 90.44 267 ALA A N 1
ATOM 2073 C CA . ALA A 1 267 ? -59.082 -9.070 83.423 1.00 90.44 267 ALA A CA 1
ATOM 2074 C C . ALA A 1 267 ? -60.268 -8.485 84.210 1.00 90.44 267 ALA A C 1
ATOM 2076 O O . ALA A 1 267 ? -61.414 -8.826 83.924 1.00 90.44 267 ALA A O 1
ATOM 2077 N N . ASP A 1 268 ? -60.020 -7.536 85.113 1.00 90.56 268 ASP A N 1
ATOM 2078 C CA . ASP A 1 268 ? -61.039 -6.853 85.914 1.00 90.56 268 ASP A CA 1
ATOM 2079 C C . ASP A 1 268 ? -61.982 -6.031 85.036 1.00 90.56 268 ASP A C 1
ATOM 2081 O O . ASP A 1 268 ? -63.201 -6.111 85.180 1.00 90.56 268 ASP A O 1
ATOM 2085 N N . ARG A 1 269 ? -61.444 -5.290 84.058 1.00 92.62 269 ARG A N 1
ATOM 2086 C CA . ARG A 1 269 ? -62.256 -4.555 83.078 1.00 92.62 269 ARG A CA 1
ATOM 2087 C C . ARG A 1 269 ? -63.112 -5.503 82.242 1.00 92.62 269 ARG A C 1
ATOM 2089 O O . ARG A 1 269 ? -64.287 -5.218 82.009 1.00 92.62 269 ARG A O 1
ATOM 2096 N N . SER A 1 270 ? -62.545 -6.624 81.807 1.00 92.62 270 SER A N 1
ATOM 2097 C CA . SER A 1 270 ? -63.270 -7.643 81.042 1.00 92.62 270 SER A CA 1
ATOM 2098 C C . SER A 1 270 ? -64.390 -8.255 81.885 1.00 92.62 270 SER A C 1
ATOM 2100 O O . SER A 1 270 ? -65.529 -8.332 81.425 1.00 92.62 270 SER A O 1
ATOM 2102 N N . ARG A 1 271 ? -64.109 -8.578 83.153 1.00 92.88 271 ARG A N 1
ATOM 2103 C CA . ARG A 1 271 ? -65.088 -9.078 84.127 1.00 92.88 271 ARG A CA 1
ATOM 2104 C C . ARG A 1 271 ? -66.198 -8.063 84.393 1.00 92.88 271 ARG A C 1
ATOM 2106 O O . ARG A 1 271 ? -67.367 -8.427 84.356 1.00 92.88 271 ARG A O 1
ATOM 2113 N N . ALA A 1 272 ? -65.862 -6.791 84.593 1.00 91.69 272 ALA A N 1
ATOM 2114 C CA . ALA A 1 272 ? -66.840 -5.723 84.795 1.00 91.69 272 ALA A CA 1
ATOM 2115 C C . ALA A 1 272 ? -67.734 -5.524 83.560 1.00 91.69 272 ALA A C 1
ATOM 2117 O O . ALA A 1 272 ? -68.947 -5.366 83.684 1.00 91.69 272 ALA A O 1
ATOM 2118 N N . THR A 1 273 ? -67.152 -5.590 82.360 1.00 91.38 273 THR A N 1
ATOM 2119 C CA . THR A 1 273 ? -67.902 -5.491 81.098 1.00 91.38 273 THR A CA 1
ATOM 2120 C C . THR A 1 273 ? -68.848 -6.681 80.929 1.00 91.38 273 THR A C 1
ATOM 2122 O O . THR A 1 273 ? -70.002 -6.504 80.539 1.00 91.38 273 THR A O 1
ATOM 2125 N N . PHE A 1 274 ? -68.387 -7.885 81.277 1.00 94.81 274 PHE A N 1
ATOM 2126 C CA . PHE A 1 274 ? -69.200 -9.096 81.266 1.00 94.81 274 PHE A CA 1
ATOM 2127 C C . PHE A 1 274 ? -70.379 -9.007 82.246 1.00 94.81 274 PHE A C 1
ATOM 2129 O O . PHE A 1 274 ? -71.522 -9.209 81.841 1.00 94.81 274 PHE A O 1
ATOM 2136 N N . LEU A 1 275 ? -70.127 -8.618 83.501 1.00 92.88 275 LEU A N 1
ATOM 2137 C CA . LEU A 1 275 ? -71.170 -8.452 84.521 1.00 92.88 275 LEU A CA 1
ATOM 2138 C C . LEU A 1 275 ? -72.194 -7.380 84.127 1.00 92.88 275 LEU A C 1
ATOM 2140 O O . LEU A 1 275 ? -73.395 -7.601 84.249 1.00 92.88 275 LEU A O 1
ATOM 2144 N N . ARG A 1 276 ? -71.743 -6.245 83.579 1.00 92.00 276 ARG A N 1
ATOM 2145 C CA . ARG A 1 276 ? -72.635 -5.191 83.070 1.00 92.00 276 ARG A CA 1
ATOM 2146 C C . ARG A 1 276 ? -73.519 -5.688 81.927 1.00 92.00 276 ARG A C 1
ATOM 2148 O O . ARG A 1 276 ? -74.685 -5.319 81.836 1.00 92.00 276 ARG A O 1
ATOM 2155 N N . ARG A 1 277 ? -72.974 -6.511 81.030 1.00 93.00 277 ARG A N 1
ATOM 2156 C CA . ARG A 1 277 ? -73.759 -7.116 79.950 1.00 93.00 277 ARG A CA 1
ATOM 2157 C C . ARG A 1 277 ? -74.795 -8.090 80.504 1.00 93.00 277 ARG A C 1
ATOM 2159 O O . ARG A 1 277 ? -75.927 -8.083 80.036 1.00 93.00 277 ARG A O 1
ATOM 2166 N N . GLN A 1 278 ? -74.422 -8.892 81.497 1.00 92.06 278 GLN A N 1
ATOM 2167 C CA . GLN A 1 278 ? -75.334 -9.825 82.152 1.00 92.06 278 GLN A CA 1
ATOM 2168 C C . GLN A 1 278 ? -76.485 -9.093 82.858 1.00 92.06 278 GLN A C 1
ATOM 2170 O O . GLN A 1 278 ? -77.634 -9.486 82.683 1.00 92.06 278 GLN A O 1
ATOM 2175 N N . SER A 1 279 ? -76.212 -7.998 83.576 1.00 90.06 279 SER A N 1
ATOM 2176 C CA . SER A 1 279 ? -77.263 -7.218 84.244 1.00 90.06 279 SER A CA 1
ATOM 2177 C C . SER A 1 279 ? -78.207 -6.522 83.261 1.00 90.06 279 SER A C 1
ATOM 2179 O O . SER A 1 279 ? -79.413 -6.491 83.490 1.00 90.06 279 SER A O 1
ATOM 2181 N N . LEU A 1 280 ? -77.689 -6.018 82.135 1.00 92.31 280 LEU A N 1
ATOM 2182 C CA . LEU A 1 280 ? -78.520 -5.458 81.062 1.00 92.31 280 LEU A CA 1
ATOM 2183 C C . LEU A 1 280 ? -79.423 -6.510 80.412 1.00 92.31 280 LEU A C 1
ATOM 2185 O O . LEU A 1 280 ? -80.558 -6.205 80.058 1.00 92.31 280 LEU A O 1
ATOM 2189 N N . LEU A 1 281 ? -78.926 -7.737 80.233 1.00 92.31 281 LEU A N 1
ATOM 2190 C CA . LEU A 1 281 ? -79.747 -8.835 79.724 1.00 92.31 281 LEU A CA 1
ATOM 2191 C C . LEU A 1 281 ? -80.842 -9.205 80.728 1.00 92.31 281 LEU A C 1
ATOM 2193 O O . LEU A 1 281 ? -82.001 -9.272 80.334 1.00 92.31 281 LEU A O 1
ATOM 2197 N N . ALA A 1 282 ? -80.498 -9.329 82.012 1.00 90.31 282 ALA A N 1
ATOM 2198 C CA . ALA A 1 282 ? -81.464 -9.617 83.069 1.00 90.31 282 ALA A CA 1
ATOM 2199 C C . ALA A 1 282 ? -82.576 -8.554 83.151 1.00 90.31 282 ALA A C 1
ATOM 2201 O O . ALA A 1 282 ? -83.751 -8.908 83.139 1.00 90.31 282 ALA A O 1
ATOM 2202 N N . SER A 1 283 ? -82.240 -7.256 83.132 1.00 89.75 283 SER A N 1
ATOM 2203 C CA . SER A 1 283 ? -83.267 -6.201 83.191 1.00 89.75 283 SER A CA 1
ATOM 2204 C C . SER A 1 283 ? -84.144 -6.157 81.939 1.00 89.75 283 SER A C 1
ATOM 2206 O O . SER A 1 283 ? -85.337 -5.863 82.015 1.00 89.75 283 SER A O 1
ATOM 2208 N N . ARG A 1 284 ? -83.577 -6.476 80.768 1.00 90.12 284 ARG A N 1
ATOM 2209 C CA . ARG A 1 284 ? -84.338 -6.573 79.520 1.00 90.12 284 ARG A CA 1
ATOM 2210 C C . ARG A 1 284 ? -85.322 -7.739 79.565 1.00 90.12 284 ARG A C 1
ATOM 2212 O O . ARG A 1 284 ? -86.451 -7.587 79.101 1.00 90.12 284 ARG A O 1
ATOM 2219 N N . ASP A 1 285 ? -84.905 -8.874 80.112 1.00 88.81 285 ASP A N 1
ATOM 2220 C CA . ASP A 1 285 ? -85.748 -10.061 80.234 1.00 88.81 285 ASP A CA 1
ATOM 2221 C C . ASP A 1 285 ? -86.853 -9.845 81.287 1.00 88.81 285 ASP A C 1
ATOM 2223 O O . ASP A 1 285 ? -88.009 -10.185 81.035 1.00 88.81 285 ASP A O 1
ATOM 2227 N N . GLU A 1 286 ? -86.562 -9.158 82.397 1.00 88.62 286 GLU A N 1
ATOM 2228 C CA . GLU A 1 286 ? -87.573 -8.710 83.369 1.00 88.62 286 GLU A CA 1
ATOM 2229 C C . GLU A 1 286 ? -88.588 -7.741 82.747 1.00 88.62 286 GLU A C 1
ATOM 2231 O O . GLU A 1 286 ? -89.798 -7.928 82.891 1.00 88.62 286 GLU A O 1
ATOM 2236 N N . ALA A 1 287 ? -88.120 -6.728 82.009 1.00 88.19 287 ALA A N 1
ATOM 2237 C CA . ALA A 1 287 ? -88.990 -5.776 81.321 1.00 88.19 287 ALA A CA 1
ATOM 2238 C C . ALA A 1 287 ? -89.867 -6.466 80.267 1.00 88.19 287 ALA A C 1
ATOM 2240 O O . ALA A 1 287 ? -91.032 -6.101 80.087 1.00 88.19 287 ALA A O 1
ATOM 2241 N N . ARG A 1 288 ? -89.331 -7.481 79.580 1.00 86.62 288 ARG A N 1
ATOM 2242 C CA . ARG A 1 288 ? -90.096 -8.317 78.654 1.00 86.62 288 ARG A CA 1
ATOM 2243 C C . ARG A 1 288 ? -91.164 -9.122 79.392 1.00 86.62 288 ARG A C 1
ATOM 2245 O O . ARG A 1 288 ? -92.320 -9.059 78.990 1.00 86.62 288 ARG A O 1
ATOM 2252 N N . GLY A 1 289 ? -90.817 -9.782 80.496 1.00 86.50 289 GLY A N 1
ATOM 2253 C CA . GLY A 1 289 ? -91.778 -10.525 81.313 1.00 86.50 289 GLY A CA 1
ATOM 2254 C C . GLY A 1 289 ? -92.892 -9.638 81.880 1.00 86.50 289 GLY A C 1
ATOM 2255 O O . GLY A 1 289 ? -94.056 -10.030 81.886 1.00 86.50 289 GLY A O 1
ATOM 2256 N N . GLN A 1 290 ? -92.578 -8.407 82.300 1.00 85.44 290 GLN A N 1
ATOM 2257 C CA . GLN A 1 290 ? -93.595 -7.437 82.724 1.00 85.44 290 GLN A CA 1
ATOM 2258 C C . GLN A 1 290 ? -94.513 -7.020 81.570 1.00 85.44 290 GLN A C 1
ATOM 2260 O O . GLN A 1 290 ? -95.730 -6.993 81.741 1.00 85.44 290 GLN A O 1
ATOM 2265 N N . ARG A 1 291 ? -93.952 -6.734 80.387 1.00 85.06 291 ARG A N 1
ATOM 2266 C CA . ARG A 1 291 ? -94.740 -6.415 79.185 1.00 85.06 291 ARG A CA 1
ATOM 2267 C C . ARG A 1 291 ? -95.666 -7.561 78.797 1.00 85.06 291 ARG A C 1
ATOM 2269 O O . ARG A 1 291 ? -96.829 -7.308 78.512 1.00 85.06 291 ARG A O 1
ATOM 2276 N N . GLU A 1 292 ? -95.173 -8.796 78.827 1.00 86.81 292 GLU A N 1
ATOM 2277 C CA . GLU A 1 292 ? -95.962 -9.994 78.531 1.00 86.81 292 GLU A CA 1
ATOM 2278 C C . GLU A 1 292 ? -97.112 -10.165 79.540 1.00 86.81 292 GLU A C 1
ATOM 2280 O O . GLU A 1 292 ? -98.243 -10.411 79.129 1.00 86.81 292 GLU A O 1
ATOM 2285 N N . ARG A 1 293 ? -96.882 -9.916 80.840 1.00 86.62 293 ARG A N 1
ATOM 2286 C CA . ARG A 1 293 ? -97.948 -9.916 81.866 1.00 86.62 293 ARG A CA 1
ATOM 2287 C C . ARG A 1 293 ? -99.006 -8.838 81.622 1.00 86.62 293 ARG A C 1
ATOM 2289 O O . ARG A 1 293 ? -100.197 -9.124 81.700 1.00 86.62 293 ARG A O 1
ATOM 2296 N N . VAL A 1 294 ? -98.593 -7.607 81.313 1.00 84.44 294 VAL A N 1
ATOM 2297 C CA . VAL A 1 294 ? -99.524 -6.506 80.995 1.00 84.44 294 VAL A CA 1
ATOM 2298 C C . VAL A 1 294 ? -100.315 -6.819 79.724 1.00 84.44 294 VAL A C 1
ATOM 2300 O O . VAL A 1 294 ? -101.518 -6.577 79.670 1.00 84.44 294 VAL A O 1
ATOM 2303 N N . GLN A 1 295 ? -99.665 -7.397 78.712 1.00 83.81 295 GLN A N 1
ATOM 2304 C CA . GLN A 1 295 ? -100.318 -7.808 77.474 1.00 83.81 295 GLN A CA 1
ATOM 2305 C C . GLN A 1 295 ? -101.347 -8.917 77.717 1.00 83.81 295 GLN A C 1
ATOM 2307 O O . GLN A 1 295 ? -102.445 -8.831 77.179 1.00 83.81 295 GLN A O 1
ATOM 2312 N N . GLN A 1 296 ? -101.039 -9.910 78.555 1.00 82.88 296 GLN A N 1
ATOM 2313 C CA . GLN A 1 296 ? -101.998 -10.946 78.954 1.00 82.88 296 GLN A CA 1
ATOM 2314 C C . GLN A 1 296 ? -103.213 -10.345 79.674 1.00 82.88 296 GLN A C 1
ATOM 2316 O O . GLN A 1 296 ? -104.341 -10.655 79.307 1.00 82.88 296 GLN A O 1
ATOM 2321 N N . GLN A 1 297 ? -103.004 -9.410 80.608 1.00 82.00 297 GLN A N 1
ATOM 2322 C CA . GLN A 1 297 ? -104.101 -8.707 81.289 1.00 82.00 297 GLN A CA 1
ATOM 2323 C C . GLN A 1 297 ? -104.957 -7.858 80.336 1.00 82.00 297 GLN A C 1
ATOM 2325 O O . GLN A 1 297 ? -106.160 -7.714 80.542 1.00 82.00 297 GLN A O 1
ATOM 2330 N N . LEU A 1 298 ? -104.351 -7.257 79.308 1.00 78.06 298 LEU A N 1
ATOM 2331 C CA . LEU A 1 298 ? -105.076 -6.502 78.283 1.00 78.06 298 LEU A CA 1
ATOM 2332 C C . LEU A 1 298 ? -105.872 -7.425 77.356 1.00 78.06 298 LEU A C 1
ATOM 2334 O O . LEU A 1 298 ? -107.013 -7.108 77.038 1.00 78.06 298 LEU A O 1
ATOM 2338 N N . LEU A 1 299 ? -105.297 -8.562 76.956 1.00 73.38 299 LEU A N 1
ATOM 2339 C CA . LEU A 1 299 ? -105.981 -9.574 76.147 1.00 73.38 299 LEU A CA 1
ATOM 2340 C C . LEU A 1 299 ? -107.169 -10.192 76.895 1.00 73.38 299 LEU A C 1
ATOM 2342 O O . LEU A 1 299 ? -108.206 -10.424 76.286 1.00 73.38 299 LEU A O 1
ATOM 2346 N N . GLU A 1 300 ? -107.052 -10.396 78.208 1.00 74.38 300 GLU A N 1
ATOM 2347 C CA . GLU A 1 300 ? -108.152 -10.876 79.053 1.00 74.38 300 GLU A CA 1
ATOM 2348 C C . GLU A 1 300 ? -109.286 -9.839 79.176 1.00 74.38 300 GLU A C 1
ATOM 2350 O O . GLU A 1 300 ? -110.460 -10.197 79.193 1.00 74.38 300 GLU A O 1
ATOM 2355 N N . LYS A 1 301 ? -108.955 -8.538 79.204 1.00 73.50 301 LYS A N 1
ATOM 2356 C CA . LYS A 1 301 ? -109.938 -7.440 79.307 1.00 73.50 301 LYS A CA 1
ATOM 2357 C C . LYS A 1 301 ? -110.593 -7.054 77.980 1.00 73.50 301 LYS A C 1
ATOM 2359 O O . LYS A 1 301 ? -111.668 -6.461 77.989 1.00 73.50 301 LYS A O 1
ATOM 2364 N N . VAL A 1 302 ? -109.949 -7.333 76.851 1.00 64.19 302 VAL A N 1
ATOM 2365 C CA . VAL A 1 302 ? -110.415 -6.943 75.515 1.00 64.19 302 VAL A CA 1
ATOM 2366 C C . VAL A 1 302 ? -110.865 -8.199 74.775 1.00 64.19 302 VAL A C 1
ATOM 2368 O O . VAL A 1 302 ? -110.206 -8.674 73.854 1.00 64.19 302 VAL A O 1
ATOM 2371 N N . HIS A 1 303 ? -112.016 -8.742 75.174 1.00 55.16 303 HIS A N 1
ATOM 2372 C CA . HIS A 1 303 ? -112.746 -9.686 74.334 1.00 55.16 303 HIS A CA 1
ATOM 2373 C C . HIS A 1 303 ? -113.690 -8.889 73.429 1.00 55.16 303 HIS A C 1
ATOM 2375 O O . HIS A 1 303 ? -114.823 -8.583 73.791 1.00 55.16 303 HIS A O 1
ATOM 2381 N N . VAL A 1 304 ? -113.180 -8.459 72.275 1.00 57.31 304 VAL A N 1
ATOM 2382 C CA . VAL A 1 304 ? -114.001 -7.829 71.235 1.00 57.31 304 VAL A CA 1
ATOM 2383 C C . VAL A 1 304 ? -114.379 -8.917 70.242 1.00 57.31 304 VAL A C 1
ATOM 2385 O O . VAL A 1 304 ? -113.586 -9.275 69.372 1.00 57.31 304 VAL A O 1
ATOM 2388 N N . GLU A 1 305 ? -115.598 -9.435 70.369 1.00 56.38 305 GLU A N 1
ATOM 2389 C CA . GLU A 1 305 ? -116.250 -10.205 69.310 1.00 56.38 305 GLU A CA 1
ATOM 2390 C C . GLU A 1 305 ? -116.607 -9.243 68.170 1.00 56.38 305 GLU A C 1
ATOM 2392 O O . GLU A 1 305 ? -117.704 -8.694 68.083 1.00 56.38 305 GLU A O 1
ATOM 2397 N N . ALA A 1 306 ? -115.627 -8.964 67.310 1.00 56.62 306 ALA A N 1
ATOM 2398 C CA . ALA A 1 306 ? -115.880 -8.267 66.061 1.00 56.62 306 ALA A CA 1
ATOM 2399 C C . ALA A 1 306 ? -116.520 -9.265 65.077 1.00 56.62 306 ALA A C 1
ATOM 2401 O O . ALA A 1 306 ? -115.904 -10.301 64.802 1.00 56.62 306 ALA A O 1
ATOM 2402 N N . PRO A 1 307 ? -117.719 -8.989 64.527 1.00 64.81 307 PRO A N 1
ATOM 2403 C CA . PRO A 1 307 ? -118.320 -9.856 63.523 1.00 64.81 307 PRO A CA 1
ATOM 2404 C C . PRO A 1 307 ? -117.382 -9.971 62.317 1.00 64.81 307 PRO A C 1
ATOM 2406 O O . PRO A 1 307 ? -116.795 -8.983 61.864 1.00 64.81 307 PRO A O 1
ATOM 2409 N N . SER A 1 308 ? -117.211 -11.198 61.822 1.00 66.12 308 SER A N 1
ATOM 2410 C CA . SER A 1 308 ? -116.384 -11.484 60.653 1.00 66.12 308 SER A CA 1
ATOM 2411 C C . SER A 1 308 ? -117.060 -10.890 59.419 1.00 66.12 308 SER A C 1
ATOM 2413 O O . SER A 1 308 ? -117.968 -11.487 58.851 1.00 66.12 308 SER A O 1
ATOM 2415 N N . ASP A 1 309 ? -116.664 -9.673 59.052 1.00 69.50 309 ASP A N 1
ATOM 2416 C CA . ASP A 1 309 ? -117.078 -9.035 57.808 1.00 69.50 309 ASP A CA 1
ATOM 2417 C C . ASP A 1 309 ? -116.090 -9.426 56.690 1.00 69.50 309 ASP A C 1
ATOM 2419 O O . ASP A 1 309 ? -114.973 -8.892 56.643 1.00 69.50 309 ASP A O 1
ATOM 2423 N N . PRO A 1 310 ? -116.457 -10.354 55.783 1.00 74.38 310 PRO A N 1
ATOM 2424 C CA . PRO A 1 310 ? -115.580 -10.799 54.702 1.00 74.38 310 PRO A CA 1
ATOM 2425 C C . PRO A 1 310 ? -115.293 -9.691 53.678 1.00 74.38 310 PRO A C 1
ATOM 2427 O O . PRO A 1 310 ? -114.303 -9.777 52.950 1.00 74.38 310 PRO A O 1
ATOM 2430 N N . SER A 1 311 ? -116.104 -8.628 53.630 1.00 71.44 311 SER A N 1
ATOM 2431 C CA . SER A 1 311 ? -115.889 -7.507 52.710 1.00 71.44 311 SER A CA 1
ATOM 2432 C C . SER A 1 311 ? -114.777 -6.559 53.177 1.00 71.44 311 SER A C 1
ATOM 2434 O O . SER A 1 311 ? -114.135 -5.902 52.354 1.00 71.44 311 SER A O 1
ATOM 2436 N N . ARG A 1 312 ? -114.448 -6.562 54.478 1.00 69.38 312 ARG A N 1
ATOM 2437 C CA . ARG A 1 312 ? -113.378 -5.738 55.063 1.00 69.38 312 ARG A CA 1
ATOM 2438 C C . ARG A 1 312 ? -111.988 -6.085 54.527 1.00 69.38 312 ARG A C 1
ATOM 2440 O O . ARG A 1 312 ? -111.142 -5.203 54.434 1.00 69.38 312 ARG A O 1
ATOM 2447 N N . LEU A 1 313 ? -111.747 -7.345 54.156 1.00 69.38 313 LEU A N 1
ATOM 2448 C CA . LEU A 1 313 ? -110.474 -7.779 53.562 1.00 69.38 313 LEU A CA 1
ATOM 2449 C C . LEU A 1 313 ? -110.260 -7.229 52.145 1.00 69.38 313 LEU A C 1
ATOM 2451 O O . LEU A 1 313 ? -109.118 -7.101 51.709 1.00 69.38 313 LEU A O 1
ATOM 2455 N N . LEU A 1 314 ? -111.345 -6.901 51.435 1.00 71.31 314 LEU A N 1
ATOM 2456 C CA . LEU A 1 314 ? -111.298 -6.356 50.076 1.00 71.31 314 LEU A CA 1
ATOM 2457 C C . LEU A 1 314 ? -111.232 -4.824 50.056 1.00 71.31 314 LEU A C 1
ATOM 2459 O O . LEU A 1 314 ? -110.887 -4.238 49.030 1.00 71.31 314 LEU A O 1
ATOM 2463 N N . GLN A 1 315 ? -111.532 -4.162 51.176 1.00 74.44 315 GLN A N 1
ATOM 2464 C CA . GLN A 1 315 ? -111.362 -2.720 51.304 1.00 74.44 315 GLN A CA 1
ATOM 2465 C C . GLN A 1 315 ? -109.922 -2.396 51.712 1.00 74.44 315 GLN A C 1
ATOM 2467 O O . GLN A 1 315 ? -109.402 -2.896 52.710 1.00 74.44 315 GLN A O 1
ATOM 2472 N N . GLY A 1 316 ? -109.257 -1.530 50.943 1.00 76.88 316 GLY A N 1
ATOM 2473 C CA . GLY A 1 316 ? -107.964 -0.987 51.347 1.00 76.88 316 GLY A CA 1
ATOM 2474 C C . GLY A 1 316 ? -108.087 -0.277 52.698 1.00 76.88 316 GLY A C 1
ATOM 2475 O O . GLY A 1 316 ? -109.066 0.422 52.951 1.00 76.88 316 GLY A O 1
ATOM 2476 N N . THR A 1 317 ? -107.091 -0.434 53.576 1.00 77.38 317 THR A N 1
ATOM 2477 C CA . THR A 1 317 ? -107.052 0.337 54.832 1.00 77.38 317 THR A CA 1
ATOM 2478 C C . THR A 1 317 ? -107.142 1.837 54.530 1.00 77.38 317 THR A C 1
ATOM 2480 O O . THR A 1 317 ? -106.670 2.283 53.483 1.00 77.38 317 THR A O 1
ATOM 2483 N N . ALA A 1 318 ? -107.699 2.642 55.440 1.00 74.94 318 ALA A N 1
ATOM 2484 C CA . ALA A 1 318 ? -107.805 4.095 55.244 1.00 74.94 318 ALA A CA 1
ATOM 2485 C C . ALA A 1 318 ? -106.453 4.735 54.858 1.00 74.94 318 ALA A C 1
ATOM 2487 O O . ALA A 1 318 ? -106.384 5.575 53.965 1.00 74.94 318 ALA A O 1
ATOM 2488 N N . ALA A 1 319 ? -105.356 4.240 55.442 1.00 75.06 319 ALA A N 1
ATOM 2489 C CA . ALA A 1 319 ? -103.991 4.649 55.109 1.00 75.06 319 ALA A CA 1
ATOM 2490 C C . ALA A 1 319 ? -103.534 4.229 53.695 1.00 75.06 319 ALA A C 1
ATOM 2492 O O . ALA A 1 319 ? -102.647 4.847 53.108 1.00 75.06 319 ALA A O 1
ATOM 2493 N N . GLN A 1 320 ? -104.082 3.149 53.138 1.00 79.12 320 GLN A N 1
ATOM 2494 C CA . GLN A 1 320 ? -103.822 2.727 51.762 1.00 79.12 320 GLN A CA 1
ATOM 2495 C C . GLN A 1 320 ? -104.654 3.523 50.754 1.00 79.12 320 GLN A C 1
ATOM 2497 O O . GLN A 1 320 ? -104.117 3.902 49.716 1.00 79.12 320 GLN A O 1
ATOM 2502 N N . MET A 1 321 ? -105.909 3.850 51.081 1.00 80.56 321 MET A N 1
ATOM 2503 C CA . MET A 1 321 ? -106.718 4.759 50.261 1.00 80.56 321 MET A CA 1
ATOM 2504 C C . MET A 1 321 ? -106.093 6.159 50.202 1.00 80.56 321 MET A C 1
ATOM 2506 O O . MET A 1 321 ? -105.893 6.674 49.106 1.00 80.56 321 MET A O 1
ATOM 2510 N N . GLN A 1 322 ? -105.641 6.703 51.339 1.00 77.31 322 GLN A N 1
ATOM 2511 C CA . GLN A 1 322 ? -104.920 7.983 51.377 1.00 77.31 322 GLN A CA 1
ATOM 2512 C C . GLN A 1 322 ? -103.620 7.966 50.559 1.00 77.31 322 GLN A C 1
ATOM 2514 O O . GLN A 1 322 ? -103.305 8.941 49.882 1.00 77.31 322 GLN A O 1
ATOM 2519 N N . ARG A 1 323 ? -102.860 6.860 50.572 1.00 78.31 323 ARG A N 1
ATOM 2520 C CA . ARG A 1 323 ? -101.646 6.734 49.744 1.00 78.31 323 ARG A CA 1
ATOM 2521 C C . ARG A 1 323 ? -101.952 6.684 48.247 1.00 78.31 323 ARG A C 1
ATOM 2523 O O . ARG A 1 323 ? -101.213 7.274 47.466 1.00 78.31 323 ARG A O 1
ATOM 2530 N N . LEU A 1 324 ? -103.032 6.015 47.847 1.00 79.50 324 LEU A N 1
ATOM 2531 C CA . LEU A 1 324 ? -103.482 5.981 46.452 1.00 79.50 324 LEU A CA 1
ATOM 2532 C C . LEU A 1 324 ? -104.030 7.340 45.989 1.00 79.50 324 LEU A C 1
ATOM 2534 O O . LEU A 1 324 ? -103.820 7.719 44.838 1.00 79.50 324 LEU A O 1
ATOM 2538 N N . GLU A 1 325 ? -104.698 8.088 46.871 1.00 78.19 325 GLU A N 1
ATOM 2539 C CA . GLU A 1 325 ? -105.122 9.469 46.611 1.00 78.19 325 GLU A CA 1
ATOM 2540 C C . GLU A 1 325 ? -103.927 10.415 46.446 1.00 78.19 325 GLU A C 1
ATOM 2542 O O . GLU A 1 325 ? -103.904 11.180 45.483 1.00 78.19 325 GLU A O 1
ATOM 2547 N N . LEU A 1 326 ? -102.908 10.305 47.308 1.00 74.75 326 LEU A N 1
ATOM 2548 C CA . LEU A 1 326 ? -101.646 11.046 47.188 1.00 74.75 326 LEU A CA 1
ATOM 2549 C C . LEU A 1 326 ? -100.903 10.717 45.882 1.00 74.75 326 LEU A C 1
ATOM 2551 O O . LEU A 1 326 ? -100.503 11.620 45.157 1.00 74.75 326 LEU A O 1
ATOM 2555 N N . GLN A 1 327 ? -100.795 9.441 45.502 1.00 71.62 327 GLN A N 1
ATOM 2556 C CA . GLN A 1 327 ? -100.176 9.075 44.220 1.00 71.62 327 GLN A CA 1
ATOM 2557 C C . GLN A 1 327 ? -100.966 9.584 43.004 1.00 71.62 327 GLN A C 1
ATOM 2559 O O . GLN A 1 327 ? -100.376 9.955 41.989 1.00 71.62 327 GLN A O 1
ATOM 2564 N N . ARG A 1 328 ? -102.304 9.623 43.081 1.00 71.00 328 ARG A N 1
ATOM 2565 C CA . ARG A 1 328 ? -103.148 10.188 42.014 1.00 71.00 328 ARG A CA 1
ATOM 2566 C C . ARG A 1 328 ? -103.047 11.710 41.927 1.00 71.00 328 ARG A C 1
ATOM 2568 O O . ARG A 1 328 ? -103.175 12.240 40.823 1.00 71.00 328 ARG A O 1
ATOM 2575 N N . SER A 1 329 ? -102.849 12.412 43.044 1.00 67.88 329 SER A N 1
ATOM 2576 C CA . SER A 1 329 ? -102.668 13.868 43.046 1.00 67.88 329 SER A CA 1
ATOM 2577 C C . SER A 1 329 ? -101.271 14.274 42.563 1.00 67.88 329 SER A C 1
ATOM 2579 O O . SER A 1 329 ? -101.157 15.245 41.817 1.00 67.88 329 SER A O 1
ATOM 2581 N N . GLU A 1 330 ? -100.238 13.480 42.856 1.00 65.38 330 GLU A N 1
ATOM 2582 C CA . GLU A 1 330 ? -98.866 13.682 42.365 1.00 65.38 330 GLU A CA 1
ATOM 2583 C C . GLU A 1 330 ? -98.724 13.459 40.844 1.00 65.38 330 GLU A C 1
ATOM 2585 O O . GLU A 1 330 ? -97.917 14.122 40.198 1.00 65.38 330 GLU A O 1
ATOM 2590 N N . GLN A 1 331 ? -99.547 12.598 40.227 1.00 59.47 331 GLN A N 1
ATOM 2591 C CA . GLN A 1 331 ? -99.524 12.355 38.771 1.00 59.47 331 GLN A CA 1
ATOM 2592 C C . GLN A 1 331 ? -100.223 13.439 37.924 1.00 59.47 331 GLN A C 1
ATOM 2594 O O . GLN A 1 331 ? -100.043 13.459 36.706 1.00 59.47 331 GLN A O 1
ATOM 2599 N N . ARG A 1 332 ? -101.016 14.343 38.525 1.00 55.22 332 ARG A N 1
ATOM 2600 C CA . ARG A 1 332 ? -101.733 15.415 37.796 1.00 55.22 332 ARG A CA 1
ATOM 2601 C C . ARG A 1 332 ? -100.959 16.730 37.676 1.00 55.22 332 ARG A C 1
ATOM 2603 O O . ARG A 1 332 ? -101.416 17.616 36.959 1.00 55.22 332 ARG A O 1
ATOM 2610 N N . VAL A 1 333 ? -99.801 16.869 38.321 1.00 48.56 333 VAL A N 1
ATOM 2611 C CA . VAL A 1 333 ? -98.963 18.071 38.199 1.00 48.56 333 VAL A CA 1
ATOM 2612 C C . VAL A 1 333 ? -97.813 17.781 37.235 1.00 48.56 333 VAL A C 1
ATOM 2614 O O . VAL A 1 333 ? -96.875 17.051 37.548 1.00 48.56 333 VAL A O 1
ATOM 2617 N N . ALA A 1 334 ? -97.908 18.330 36.023 1.00 47.19 334 ALA A N 1
ATOM 2618 C CA . ALA A 1 334 ? -96.841 18.279 35.035 1.00 47.19 334 ALA A CA 1
ATOM 2619 C C . ALA A 1 334 ? -95.636 19.135 35.477 1.00 47.19 334 ALA A C 1
ATOM 2621 O O . ALA A 1 334 ? -95.798 20.269 35.915 1.00 47.19 334 ALA A O 1
ATOM 2622 N N . LYS A 1 335 ? -94.455 18.517 35.350 1.00 52.12 335 LYS A N 1
ATOM 2623 C CA . LYS A 1 335 ? -93.064 19.012 35.369 1.00 52.12 335 LY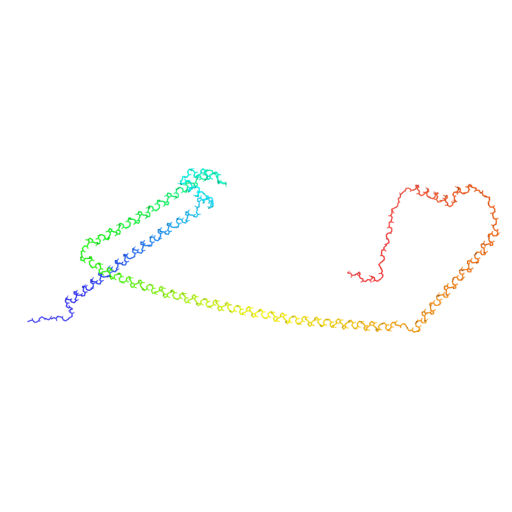S A CA 1
ATOM 2624 C C . LYS A 1 335 ? -92.858 20.535 35.419 1.00 52.12 335 LYS A C 1
ATOM 2626 O O . LYS A 1 335 ? -93.278 21.216 34.498 1.00 52.12 335 LYS A O 1
ATOM 2631 N N . ASP A 1 336 ? -92.067 20.985 36.401 1.00 47.34 336 ASP A N 1
ATOM 2632 C CA . ASP A 1 336 ? -90.942 21.923 36.212 1.00 47.34 336 ASP A CA 1
ATOM 2633 C C . ASP A 1 336 ? -90.160 22.128 37.527 1.00 47.34 336 ASP A C 1
ATOM 2635 O O . ASP A 1 336 ? -90.410 23.053 38.291 1.00 47.34 336 ASP A O 1
ATOM 2639 N N . SER A 1 337 ? -89.181 21.264 37.815 1.00 53.34 337 SER A N 1
ATOM 2640 C CA . SER A 1 337 ? -88.036 21.637 38.665 1.00 53.34 337 SER A CA 1
ATOM 2641 C C . SER A 1 337 ? -86.913 20.615 38.511 1.00 53.34 337 SER A C 1
ATOM 2643 O O . SER A 1 337 ? -87.125 19.416 38.697 1.00 53.34 337 SER A O 1
ATOM 2645 N N . GLY A 1 338 ? -85.732 21.101 38.132 1.00 51.69 338 GLY A N 1
ATOM 2646 C CA . GLY A 1 338 ? -84.564 20.313 37.758 1.00 51.69 338 GLY A CA 1
ATOM 2647 C C . GLY A 1 338 ? -84.159 19.243 38.772 1.00 51.69 338 GLY A C 1
ATOM 2648 O O . GLY A 1 338 ? -84.171 19.440 39.984 1.00 51.69 338 GLY A O 1
ATOM 2649 N N . PHE A 1 339 ? -83.748 18.101 38.234 1.00 50.31 339 PHE A N 1
ATOM 2650 C CA . PHE A 1 339 ? -83.129 17.014 38.975 1.00 50.31 339 PHE A CA 1
ATOM 2651 C C . PHE A 1 339 ? -81.759 17.482 39.505 1.00 50.31 339 PHE A C 1
ATOM 2653 O O . PHE A 1 339 ? -80.760 17.438 38.788 1.00 50.31 339 PHE A O 1
ATOM 2660 N N . ILE A 1 340 ? -81.700 17.980 40.744 1.00 58.59 340 ILE A N 1
ATOM 2661 C CA . ILE A 1 340 ? -80.432 18.309 41.412 1.00 58.59 340 ILE A CA 1
ATOM 2662 C C . ILE A 1 340 ? -79.855 17.014 41.993 1.00 58.59 340 ILE A C 1
ATOM 2664 O O . ILE A 1 340 ? -80.282 16.528 43.039 1.00 58.59 340 ILE A O 1
ATOM 2668 N N . LEU A 1 341 ? -78.853 16.453 41.314 1.00 56.09 341 LEU A N 1
ATOM 2669 C CA . LEU A 1 341 ? -77.987 15.422 41.884 1.00 56.09 341 LEU A CA 1
ATOM 2670 C C . LEU A 1 341 ? -77.135 16.055 42.994 1.00 56.09 341 LEU A C 1
ATOM 2672 O O . LEU A 1 341 ? -76.147 16.740 42.729 1.00 56.09 341 LEU A O 1
ATOM 2676 N N . HIS A 1 342 ? -77.501 15.814 44.254 1.00 58.38 342 HIS A N 1
ATOM 2677 C CA . HIS A 1 342 ? -76.628 16.096 45.390 1.00 58.38 342 HIS A CA 1
ATOM 2678 C C . HIS A 1 342 ? -75.419 15.153 45.354 1.00 58.38 342 HIS A C 1
ATOM 2680 O O . HIS A 1 342 ? -75.447 14.048 45.894 1.00 58.38 342 HIS A O 1
ATOM 2686 N N . VAL A 1 343 ? -74.330 15.589 44.722 1.00 59.78 343 VAL A N 1
ATOM 2687 C CA . VAL A 1 343 ? -73.030 14.929 44.864 1.00 59.78 343 VAL A CA 1
ATOM 2688 C C . VAL A 1 343 ? -72.415 15.396 46.183 1.00 59.78 343 VAL A C 1
ATOM 2690 O O . VAL A 1 343 ? -72.075 16.568 46.346 1.00 59.78 343 VAL A O 1
ATOM 2693 N N . ALA A 1 344 ? -72.284 14.489 47.151 1.00 64.56 344 ALA A N 1
ATOM 2694 C CA . ALA A 1 344 ? -71.613 14.779 48.414 1.00 64.56 344 ALA A CA 1
ATOM 2695 C C . ALA A 1 344 ? -70.146 15.180 48.159 1.00 64.56 344 ALA A C 1
ATOM 2697 O O . ALA A 1 344 ? -69.378 14.420 47.561 1.00 64.56 344 ALA A O 1
ATOM 2698 N N . LYS A 1 345 ? -69.740 16.373 48.620 1.00 61.56 345 LYS A N 1
ATOM 2699 C CA . LYS A 1 345 ? -68.333 16.809 48.627 1.00 61.56 345 LYS A CA 1
ATOM 2700 C 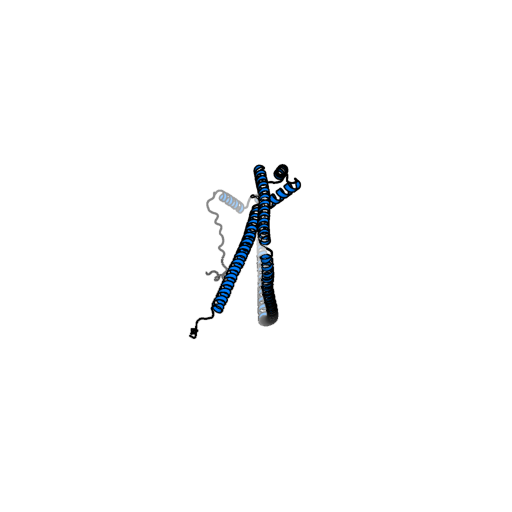C . LYS A 1 345 ? -67.498 15.770 49.380 1.00 61.56 345 LYS A C 1
ATOM 2702 O O . LYS A 1 345 ? -67.776 15.472 50.540 1.00 61.56 345 LYS A O 1
ATOM 2707 N N . ARG A 1 346 ? -66.454 15.238 48.734 1.00 61.12 346 ARG A N 1
ATOM 2708 C CA . ARG A 1 346 ? -65.459 14.383 49.395 1.00 61.12 346 ARG A CA 1
ATOM 2709 C C . ARG A 1 346 ? -64.793 15.186 50.513 1.00 61.12 346 ARG A C 1
ATOM 2711 O O . ARG A 1 346 ? -64.104 16.164 50.244 1.00 61.12 346 ARG A O 1
ATOM 2718 N N . VAL A 1 347 ? -65.011 14.774 51.756 1.00 70.06 347 VAL A N 1
ATOM 2719 C CA . VAL A 1 347 ? -64.294 15.306 52.917 1.00 70.06 347 VAL A CA 1
ATOM 2720 C C . VAL A 1 347 ? -62.886 14.720 52.899 1.00 70.06 347 VAL A C 1
ATOM 2722 O O . VAL A 1 347 ? -62.719 13.502 52.959 1.00 70.06 347 VAL A O 1
ATOM 2725 N N . THR A 1 348 ? -61.872 15.576 52.800 1.00 67.25 348 THR A N 1
ATOM 2726 C CA . THR A 1 348 ? -60.472 15.170 52.947 1.00 67.25 348 THR A CA 1
ATOM 2727 C C . THR A 1 348 ? -60.214 14.825 54.418 1.00 67.25 348 THR A C 1
ATOM 2729 O O . THR A 1 348 ? -60.404 15.686 55.277 1.00 67.25 348 THR A O 1
ATOM 2732 N N . PRO A 1 349 ? -59.797 13.592 54.752 1.00 71.19 349 PRO A N 1
ATOM 2733 C CA . PRO A 1 349 ? -59.489 13.217 56.129 1.00 71.19 349 PRO A CA 1
ATOM 2734 C C . PRO A 1 349 ? -58.351 14.074 56.704 1.00 71.19 349 PRO A C 1
ATOM 2736 O O . PRO A 1 349 ? -57.363 14.330 56.015 1.00 71.19 349 PRO A O 1
ATOM 2739 N N . GLY A 1 350 ? -58.454 14.466 57.979 1.00 68.62 350 GLY A N 1
ATOM 2740 C CA . GLY A 1 350 ? -57.546 15.430 58.624 1.00 68.62 350 GLY A CA 1
ATOM 2741 C C . GLY A 1 350 ? -56.051 15.075 58.604 1.00 68.62 350 GLY A C 1
ATOM 2742 O O . GLY A 1 350 ? -55.219 15.965 58.702 1.00 68.62 350 GLY A O 1
ATOM 2743 N N . TRP A 1 351 ? -55.682 13.808 58.385 1.00 71.62 351 TRP A N 1
ATOM 2744 C CA . TRP A 1 351 ? -54.283 13.374 58.251 1.00 71.62 351 TRP A CA 1
ATOM 2745 C C . TRP A 1 351 ? -53.644 13.706 56.889 1.00 71.62 351 TRP A C 1
ATOM 2747 O O . TRP A 1 351 ? -52.449 13.492 56.708 1.00 71.62 351 TRP A O 1
ATOM 2757 N N . ARG A 1 352 ? -54.420 14.227 55.925 1.00 66.88 352 ARG A N 1
ATOM 2758 C CA . ARG A 1 352 ? -53.915 14.767 54.648 1.00 66.88 352 ARG A CA 1
ATOM 2759 C C . ARG A 1 352 ? -53.880 16.298 54.598 1.00 66.88 352 ARG A C 1
ATOM 2761 O O . ARG A 1 352 ? -53.476 16.853 53.576 1.00 66.88 352 ARG A O 1
ATOM 2768 N N . ALA A 1 353 ? -54.271 16.984 55.673 1.00 60.91 353 ALA A N 1
ATOM 2769 C CA . ALA A 1 353 ? -54.141 18.433 55.779 1.00 60.91 353 ALA A CA 1
ATOM 2770 C C . ALA A 1 353 ? -52.654 18.796 55.954 1.00 60.91 353 ALA A C 1
ATOM 2772 O O . ALA A 1 353 ? -52.112 18.689 57.048 1.00 60.91 353 ALA A O 1
ATOM 2773 N N . GLY A 1 354 ? -51.980 19.148 54.856 1.00 64.56 354 GLY A N 1
ATOM 2774 C CA . GLY A 1 354 ? -50.565 19.547 54.858 1.00 64.56 354 GLY A CA 1
ATOM 2775 C C . GLY A 1 354 ? -49.729 19.021 53.687 1.00 64.56 354 GLY A C 1
ATOM 2776 O O . GLY A 1 354 ? -48.604 19.466 53.513 1.00 64.56 354 GLY A O 1
ATOM 2777 N N . LEU A 1 355 ? -50.263 18.112 52.861 1.00 61.44 355 LEU A N 1
ATOM 2778 C CA . LEU A 1 355 ? -49.567 17.594 51.666 1.00 61.44 355 LEU A CA 1
ATOM 2779 C C . LEU A 1 355 ? -50.036 18.232 50.347 1.00 61.44 355 LEU A C 1
ATOM 2781 O O . LEU A 1 355 ? -49.588 17.832 49.278 1.00 61.44 355 LEU A O 1
ATOM 2785 N N . ALA A 1 356 ? -50.937 19.210 50.413 1.00 57.91 356 ALA A N 1
ATOM 2786 C CA . ALA A 1 356 ? -51.360 20.004 49.267 1.00 57.91 356 ALA A CA 1
ATOM 2787 C C . ALA A 1 356 ? -51.009 21.468 49.544 1.00 57.91 356 ALA A C 1
ATOM 2789 O O . ALA A 1 356 ? -51.801 22.213 50.115 1.00 57.91 356 ALA A O 1
ATOM 2790 N N . GLY A 1 357 ? -49.778 21.824 49.198 1.00 51.16 357 GLY A N 1
ATOM 2791 C CA . GLY A 1 357 ? -49.243 23.176 49.251 1.00 51.16 357 GLY A CA 1
ATOM 2792 C C . GLY A 1 357 ? -48.044 23.246 48.318 1.00 51.16 357 GLY A C 1
ATOM 2793 O O . GLY A 1 357 ? -46.930 22.932 48.727 1.00 51.16 357 GLY A O 1
ATOM 2794 N N . GLY A 1 358 ? -48.329 23.559 47.055 1.00 39.69 358 GLY A N 1
ATOM 2795 C CA . GLY A 1 358 ? -47.413 24.245 46.152 1.00 39.69 358 GLY A CA 1
ATOM 2796 C C . GLY A 1 358 ? -47.828 25.703 46.095 1.00 39.69 358 GLY A C 1
ATOM 2797 O O . GLY A 1 358 ? -49.059 25.936 46.184 1.00 39.69 358 GLY A O 1
#

Solvent-accessible surface area (backbone atoms only — not comparable to full-atom values): 20393 Å² total; per-residue (Å²): 137,82,82,80,77,73,88,85,68,78,55,75,64,57,57,49,51,53,51,49,53,51,49,51,51,51,51,50,52,52,49,51,52,50,51,53,49,51,51,49,51,53,50,51,50,52,47,51,50,53,50,52,52,49,51,51,51,48,50,50,49,58,56,66,72,46,55,80,84,46,56,69,68,62,44,51,50,50,51,52,42,23,59,75,48,75,66,37,62,74,61,24,45,57,54,42,54,74,66,48,85,89,61,51,67,68,56,50,53,49,48,55,49,51,54,51,51,49,54,51,49,54,50,52,50,52,53,52,53,50,52,51,53,50,54,50,51,52,52,53,52,49,53,52,50,55,58,66,69,53,50,74,71,56,46,56,51,50,49,54,49,51,51,52,50,50,51,52,52,51,52,51,49,50,52,50,50,50,50,50,51,51,52,49,51,52,52,50,53,50,51,51,52,50,48,52,50,50,50,53,50,48,53,52,50,50,52,51,51,52,51,52,50,53,52,51,51,51,52,51,52,53,50,53,51,53,51,51,50,52,51,51,51,52,50,50,52,50,53,51,48,52,51,50,52,50,49,52,50,50,51,52,51,61,70,63,55,75,51,73,68,55,52,46,53,51,50,51,51,50,50,52,53,50,52,52,51,51,52,54,50,52,52,50,51,50,53,47,54,50,48,53,52,53,49,52,56,48,54,72,71,58,78,74,88,70,79,89,57,78,64,60,80,76,48,70,52,72,73,51,49,52,50,53,50,50,55,57,57,60,71,71,60,80,86,88,78,81,87,77,78,83,73,78,79,83,77,80,59,76,92,58,75,80,81,80,78,131

pLDDT: mean 80.61, std 13.21, range [39.69, 97.31]

Sequence (358 aa):
MLSQVRPGRPAPVEELASAIDAADQALAAARQQQCSGLEALYTEEGQLEADIEAIASRLDADLEVEAGGWDPEDHEEFLAVLRSCGGDYSHAVSIVVERAVGYSRAEVLAHARWHMELADLEVRKRVALEAWRQERQRRRDAAMAASAALGSDTAALAQRERQRDQASCAEAAALVEMKKAMAARWRAEQQERQRQEAEAARQRAEKAAAARRAELEQRQALNKMRLAEVKRMKEQQRREAERRAAAEAAIKAALSVPTPQQRQRVADRSRATFLRRQSLLASRDEARGQRERVQQQLLEKVHVEAPSDPSRLLQGTAAQMQRLELQRSEQRVAKDSGFILHVAKRVTPGWRAGLAGG

Radius of gyration: 69.78 Å; Cα contacts (8 Å, |Δi|>4): 36; chains: 1; bounding box: 202×52×140 Å

Organism: Gonium pectorale (NCBI:txid33097)

Mean predicted aligned error: 21.35 Å

InterPro domains:
  IPR039902 Coiled-coil domain-containing protein CCDC148/CCDC112 [PTHR21549] (67-336)

Foldseek 3Di:
DDDPDDPDDDDVVVVVVVVVVVVVVVVVVVVVVVVVVVVVVVVVVVVVVVVLVVVVVVVVVVVVVCLVVDDPVLSVVLVVLCVVVVNPLVRSLVVSCVVPPPDDSVRSVVSSVVVVVVVVVVVVSVVVVVVVVVVVVVVVVVVVVVQVVPDDVSVVVVVVVVVVVVVVVVVVVVVVVVVVVVVVVVVVVVVVVVVVVVVVVVVVVVVVVVVVVVVVVVVVVVVVVVVVVVVVVVVVVVVVVVVVVVVVVVVVVVVPPDDPVRVVVVVVVVVVVVVVVVVVVVVVVVVVVVVVVVVVVVVVVDPDPDPPDVCVVVDDDPVRVVVVVVVVVVVPDDDDDDDDDPDDDDDDPPVCVPVPDD